Protein AF-A0A7J5VYC4-F1 (afdb_monomer_lite)

pLDDT: mean 82.6, std 19.91, range [25.64, 97.69]

Secondary structure (DSSP, 8-state):
-----------S--------GGGHHHHGGGT--HHHHHHHHHHHHHHHHHHHHHHHHHHHHHHHHHHHHHHHHHHHHHHHHHHHHHHHHHHHHHHHHHHHHHHHHHHHHHHHTSHHHHHHHH--TT-BHHHHHHHHHHHHHHHHHHHGGGGGGS-HHHHHHHHHHHHHHHHHHHHHHHTS-TT-BHHHHHHHHHHHHHHS-HHHHHHHHHHHHHHHHHHH-

Structure (mmCIF, N/CA/C/O backbone):
data_AF-A0A7J5VYC4-F1
#
_entry.id   AF-A0A7J5VYC4-F1
#
loop_
_atom_site.group_PDB
_atom_site.id
_atom_site.type_symbol
_atom_site.label_atom_id
_atom_site.label_alt_id
_atom_site.label_comp_id
_atom_site.label_asym_id
_atom_site.label_entity_id
_atom_site.label_seq_id
_atom_site.pdbx_PDB_ins_code
_atom_site.Cartn_x
_atom_site.Cartn_y
_atom_site.Cartn_z
_atom_site.occupancy
_atom_site.B_iso_or_equiv
_atom_site.auth_seq_id
_atom_site.auth_comp_id
_atom_site.auth_asym_id
_atom_site.auth_atom_id
_atom_site.pdbx_PDB_model_num
ATOM 1 N N . MET A 1 1 ? 62.031 -1.875 -99.214 1.00 34.31 1 MET A N 1
ATOM 2 C CA . MET A 1 1 ? 62.378 -1.013 -98.062 1.00 34.31 1 MET A CA 1
ATOM 3 C C . MET A 1 1 ? 61.841 0.381 -98.340 1.00 34.31 1 MET A C 1
ATOM 5 O O . MET A 1 1 ? 62.556 1.186 -98.906 1.00 34.31 1 MET A O 1
ATOM 9 N N . ASN A 1 2 ? 60.582 0.647 -97.988 1.00 25.64 2 ASN A N 1
ATOM 10 C CA . ASN A 1 2 ? 60.045 2.007 -97.936 1.00 25.64 2 ASN A CA 1
ATOM 11 C C . ASN A 1 2 ? 59.621 2.235 -96.487 1.00 25.64 2 ASN A C 1
ATOM 13 O O . ASN A 1 2 ? 58.703 1.582 -95.994 1.00 25.64 2 ASN A O 1
ATOM 17 N N . LYS A 1 3 ? 60.397 3.065 -95.786 1.00 27.42 3 LYS A N 1
ATOM 18 C CA . LYS A 1 3 ? 60.100 3.534 -94.433 1.00 27.42 3 LYS A CA 1
ATOM 19 C C . LYS A 1 3 ? 58.940 4.519 -94.541 1.00 27.42 3 LYS A C 1
ATOM 21 O O . LYS A 1 3 ? 59.108 5.584 -95.122 1.00 27.42 3 LYS A O 1
ATOM 26 N N . TYR A 1 4 ? 57.791 4.166 -93.983 1.00 31.97 4 TYR A N 1
ATOM 27 C CA . TYR A 1 4 ? 56.759 5.142 -93.660 1.00 31.97 4 TYR A CA 1
ATOM 28 C C . TYR A 1 4 ? 57.057 5.636 -92.245 1.00 31.97 4 TYR A C 1
ATOM 30 O O . TYR A 1 4 ? 56.848 4.917 -91.270 1.00 31.97 4 TYR A O 1
ATOM 38 N N . GLU A 1 5 ? 57.646 6.827 -92.142 1.00 26.77 5 GLU A N 1
ATOM 39 C CA . GLU A 1 5 ? 57.775 7.541 -90.874 1.00 26.77 5 GLU A CA 1
ATOM 40 C C . GLU A 1 5 ? 56.401 8.098 -90.488 1.00 26.77 5 GLU A C 1
ATOM 42 O O . GLU A 1 5 ? 55.890 9.028 -91.108 1.00 26.77 5 GLU A O 1
ATOM 47 N N . CYS A 1 6 ? 55.786 7.514 -89.458 1.00 32.31 6 CYS A N 1
ATOM 48 C CA . CYS A 1 6 ? 54.653 8.124 -88.774 1.00 32.31 6 CYS A CA 1
ATOM 49 C C . CYS A 1 6 ? 55.165 9.297 -87.927 1.00 32.31 6 CYS A C 1
ATOM 51 O O . CYS A 1 6 ? 55.663 9.104 -86.818 1.00 32.31 6 CYS A O 1
ATOM 53 N N . GLN A 1 7 ? 55.024 10.518 -88.440 1.00 33.75 7 GLN A N 1
ATOM 54 C CA . GLN A 1 7 ? 55.058 11.727 -87.623 1.00 33.75 7 GLN A CA 1
ATOM 55 C C . GLN A 1 7 ? 53.703 11.905 -86.938 1.00 33.75 7 GLN A C 1
ATOM 57 O O . GLN A 1 7 ? 52.812 12.516 -87.510 1.00 33.75 7 GLN A O 1
ATOM 62 N N . PHE A 1 8 ? 53.547 11.415 -85.712 1.00 36.69 8 PHE A N 1
ATOM 63 C CA . PHE A 1 8 ? 52.635 12.039 -84.754 1.00 36.69 8 PHE A CA 1
ATOM 64 C C . PHE A 1 8 ? 53.258 11.948 -83.367 1.00 36.69 8 PHE A C 1
ATOM 66 O O . PHE A 1 8 ? 53.518 10.865 -82.844 1.00 36.69 8 PHE A O 1
ATOM 73 N N . GLY A 1 9 ? 53.562 13.117 -82.804 1.00 39.72 9 GLY A N 1
ATOM 74 C CA . GLY A 1 9 ? 54.074 13.236 -81.452 1.00 39.72 9 GLY A CA 1
ATOM 75 C C . GLY A 1 9 ? 53.022 12.772 -80.454 1.00 39.72 9 GLY A C 1
ATOM 76 O O . GLY A 1 9 ? 51.938 13.342 -80.382 1.00 39.72 9 GLY A O 1
ATOM 77 N N . CYS A 1 10 ? 53.375 11.771 -79.656 1.00 32.06 10 CYS A N 1
ATOM 78 C CA . CYS A 1 10 ? 52.732 11.505 -78.383 1.00 32.06 10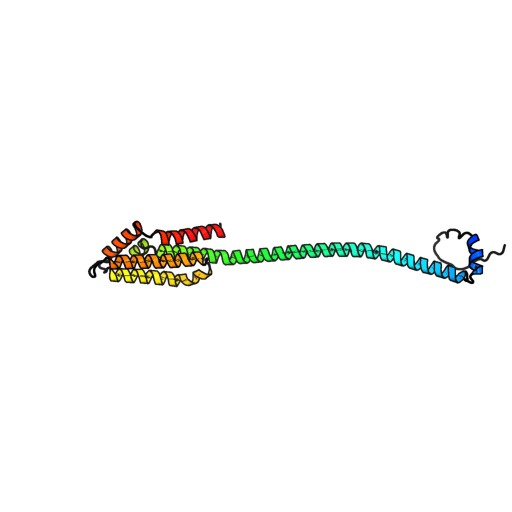 CYS A CA 1
ATOM 79 C C . CYS A 1 10 ? 53.827 11.545 -77.316 1.00 32.06 10 CYS A C 1
ATOM 81 O O . CYS A 1 10 ? 54.813 10.807 -77.377 1.00 32.06 10 CYS A O 1
ATOM 83 N N . GLY A 1 11 ? 53.707 12.506 -76.401 1.00 40.25 11 GLY A N 1
ATOM 84 C CA . GLY A 1 11 ? 54.639 12.684 -75.302 1.00 40.25 11 GLY A CA 1
ATOM 85 C C . GLY A 1 11 ? 54.596 11.499 -74.338 1.00 40.25 11 GLY A C 1
ATOM 86 O O . GLY A 1 11 ? 53.536 10.943 -74.076 1.00 40.25 11 GLY A O 1
ATOM 87 N N . LYS A 1 12 ? 55.771 11.216 -73.769 1.00 37.06 12 LYS A N 1
ATOM 88 C CA . LYS A 1 12 ? 56.094 10.214 -72.737 1.00 37.06 12 LYS A CA 1
ATOM 89 C C . LYS A 1 12 ? 56.160 8.767 -73.235 1.00 37.06 12 LYS A C 1
ATOM 91 O O . LYS A 1 12 ? 55.195 8.162 -73.676 1.00 37.06 12 LYS A O 1
ATOM 96 N N . GLY A 1 13 ? 57.376 8.228 -73.150 1.00 42.97 13 GLY A N 1
ATOM 97 C CA . GLY A 1 13 ? 57.737 6.923 -73.673 1.00 42.97 13 GLY A CA 1
ATOM 98 C C . GLY A 1 13 ? 57.055 5.769 -72.948 1.00 42.97 13 GLY A C 1
ATOM 99 O O . GLY A 1 13 ? 57.225 5.598 -71.748 1.00 42.97 13 GLY A O 1
ATOM 100 N N . HIS A 1 14 ? 56.386 4.922 -73.722 1.00 35.25 14 HIS A N 1
ATOM 101 C CA . HIS A 1 14 ? 56.129 3.528 -73.391 1.00 35.25 14 HIS A CA 1
ATOM 102 C C . HIS A 1 14 ? 56.387 2.683 -74.648 1.00 35.25 14 HIS A C 1
ATOM 104 O O . HIS A 1 14 ? 55.924 3.002 -75.741 1.00 35.25 14 HIS A O 1
ATOM 110 N N . LYS A 1 15 ? 57.205 1.629 -74.506 1.00 37.62 15 LYS A N 1
ATOM 111 C CA . LYS A 1 15 ? 57.564 0.690 -75.582 1.00 37.62 15 LYS A CA 1
ATOM 112 C C . LYS A 1 15 ? 56.307 -0.044 -76.066 1.00 37.62 15 LYS A C 1
ATOM 114 O O . LYS A 1 15 ? 55.794 -0.892 -75.337 1.00 37.62 15 LYS A O 1
ATOM 119 N N . PHE A 1 16 ? 55.860 0.211 -77.295 1.00 41.25 16 PHE A N 1
ATOM 120 C CA . PHE A 1 16 ? 54.890 -0.662 -77.956 1.00 41.25 16 PHE A CA 1
ATOM 121 C C . PHE A 1 16 ? 55.560 -2.004 -78.270 1.00 41.25 16 PHE A C 1
ATOM 123 O O . PHE A 1 16 ? 56.573 -2.072 -78.967 1.00 41.25 16 PHE A O 1
ATOM 130 N N . LYS A 1 17 ? 55.008 -3.073 -77.696 1.00 39.16 17 LYS A N 1
ATOM 131 C CA . LYS A 1 17 ? 55.373 -4.460 -77.986 1.00 39.16 17 LYS A CA 1
ATOM 132 C C . LYS A 1 17 ? 55.074 -4.698 -79.470 1.00 39.16 17 LYS A C 1
ATOM 134 O O . LYS A 1 17 ? 53.940 -4.481 -79.887 1.00 39.16 17 LYS A O 1
ATOM 139 N N . GLU A 1 18 ? 56.090 -5.077 -80.245 1.00 38.69 18 GLU A N 1
ATOM 140 C CA . GLU A 1 18 ? 55.994 -5.345 -81.686 1.00 38.69 18 GLU A CA 1
ATOM 141 C C . GLU A 1 18 ? 54.751 -6.187 -82.005 1.00 38.69 18 GLU A C 1
ATOM 143 O O . GLU A 1 18 ? 54.681 -7.372 -81.669 1.00 38.69 18 GLU A O 1
ATOM 148 N N . ILE A 1 19 ? 53.764 -5.580 -82.667 1.00 42.62 19 ILE A N 1
ATOM 149 C CA . ILE A 1 19 ? 52.686 -6.333 -83.301 1.00 42.62 19 ILE A CA 1
ATOM 150 C C . ILE A 1 19 ? 53.338 -7.059 -84.476 1.00 42.62 19 ILE A C 1
ATOM 152 O O . ILE A 1 19 ? 53.779 -6.443 -85.449 1.00 42.62 19 ILE A O 1
ATOM 156 N N . LYS A 1 20 ? 53.487 -8.378 -84.334 1.00 35.62 20 LYS A N 1
ATOM 157 C CA . LYS A 1 20 ? 54.145 -9.244 -85.312 1.00 35.62 20 LYS A CA 1
ATOM 158 C C . LYS A 1 20 ? 53.468 -9.071 -86.675 1.00 35.62 20 LYS A C 1
ATOM 160 O O . LYS A 1 20 ? 52.280 -9.330 -86.839 1.00 35.62 20 LYS A O 1
ATOM 165 N N . ILE A 1 21 ? 54.269 -8.685 -87.665 1.00 44.59 21 ILE A N 1
ATOM 166 C CA . ILE A 1 21 ? 53.888 -8.299 -89.035 1.00 44.59 21 ILE A CA 1
ATOM 167 C C . ILE A 1 21 ? 53.018 -9.351 -89.764 1.00 44.59 21 ILE A C 1
ATOM 169 O O . ILE A 1 21 ? 52.323 -9.010 -90.717 1.00 44.59 21 ILE A O 1
ATOM 173 N N . GLN A 1 22 ? 52.966 -10.611 -89.316 1.00 34.31 22 GLN A N 1
ATOM 174 C CA . GLN A 1 22 ? 52.171 -11.661 -89.968 1.00 34.31 22 GLN A CA 1
ATOM 175 C C . GLN A 1 22 ? 50.646 -11.432 -89.955 1.00 34.31 22 GLN A C 1
ATOM 177 O O . GLN A 1 22 ? 49.990 -11.803 -90.929 1.00 34.31 22 GLN A O 1
ATOM 182 N N . GLU A 1 23 ? 50.073 -10.767 -88.945 1.00 46.84 23 GLU A N 1
ATOM 183 C CA . GLU A 1 23 ? 48.616 -10.517 -88.898 1.00 46.84 23 GLU A CA 1
ATOM 184 C C . GLU A 1 23 ? 48.142 -9.449 -89.901 1.00 46.84 23 GLU A C 1
ATOM 186 O O . GLU A 1 23 ? 46.973 -9.426 -90.293 1.00 46.84 23 GLU A O 1
ATOM 191 N N . THR A 1 24 ? 49.051 -8.606 -90.401 1.00 47.12 24 THR A N 1
ATOM 192 C CA . THR A 1 24 ? 48.712 -7.504 -91.323 1.00 47.12 24 THR A CA 1
ATOM 193 C C . THR A 1 24 ? 48.223 -7.980 -92.693 1.00 47.12 24 THR A C 1
ATOM 195 O O . THR A 1 24 ? 47.359 -7.346 -93.300 1.00 47.12 24 THR A O 1
ATOM 198 N N . SER A 1 25 ? 48.691 -9.145 -93.152 1.00 45.00 25 SER A N 1
ATOM 199 C CA . SER A 1 25 ? 48.273 -9.732 -94.434 1.00 45.00 25 SER A CA 1
ATOM 200 C C . SER A 1 25 ? 46.820 -10.238 -94.431 1.00 45.00 25 SER A C 1
ATOM 202 O O . SER A 1 25 ? 46.166 -10.270 -95.474 1.00 45.00 25 SER A O 1
ATOM 204 N N . ILE A 1 26 ? 46.282 -10.587 -93.257 1.00 48.81 26 ILE A N 1
ATOM 205 C CA . ILE A 1 26 ? 44.905 -11.081 -93.091 1.00 48.81 26 ILE A CA 1
ATOM 206 C C . ILE A 1 26 ? 43.914 -9.907 -93.006 1.00 48.81 26 ILE A C 1
ATOM 208 O O . ILE A 1 26 ? 42.774 -10.015 -93.462 1.00 48.81 26 ILE A O 1
ATOM 212 N N . LEU A 1 27 ? 44.356 -8.762 -92.479 1.00 48.47 27 LEU A N 1
ATOM 213 C CA . LEU A 1 27 ? 43.520 -7.581 -92.244 1.00 48.47 27 LEU A CA 1
ATOM 214 C C . LEU A 1 27 ? 43.264 -6.754 -93.516 1.00 48.47 27 LEU A C 1
ATOM 216 O O . LEU A 1 27 ? 42.152 -6.256 -93.693 1.00 48.47 27 LEU A O 1
ATOM 220 N N . GLN A 1 28 ? 44.212 -6.703 -94.462 1.00 48.50 28 GLN A N 1
ATOM 221 C CA . GLN A 1 28 ? 43.981 -6.077 -95.776 1.00 48.50 28 GLN A CA 1
ATOM 222 C C . GLN A 1 28 ? 42.880 -6.776 -96.596 1.00 48.50 28 GLN A C 1
ATOM 224 O O . GLN A 1 28 ? 42.174 -6.115 -97.355 1.00 48.50 28 GLN A O 1
ATOM 229 N N . LYS A 1 29 ? 42.664 -8.088 -96.411 1.00 47.47 29 LYS A N 1
ATOM 230 C CA . LYS A 1 29 ? 41.578 -8.835 -97.081 1.00 47.47 29 LYS A CA 1
ATOM 231 C C . LYS A 1 29 ? 40.173 -8.492 -96.566 1.00 47.47 29 LYS A C 1
ATOM 233 O O . LYS A 1 29 ? 39.201 -8.846 -97.224 1.00 47.47 29 LYS A O 1
ATOM 238 N N . LYS A 1 30 ? 40.051 -7.822 -95.413 1.00 53.12 30 LYS A N 1
ATOM 239 C CA . LYS A 1 30 ? 38.768 -7.463 -94.778 1.00 53.12 30 LYS A CA 1
ATOM 240 C C . LYS A 1 30 ? 38.370 -5.988 -94.945 1.00 53.12 30 LYS A C 1
ATOM 242 O O . LYS A 1 30 ? 37.366 -5.581 -94.373 1.00 53.12 30 LYS A O 1
ATOM 247 N N . GLY A 1 31 ? 39.113 -5.198 -95.727 1.00 51.94 31 GLY A N 1
ATOM 248 C CA . GLY A 1 31 ? 38.741 -3.812 -96.055 1.00 51.94 31 GLY A CA 1
ATOM 249 C C . GLY A 1 31 ? 38.782 -2.830 -94.877 1.00 51.94 31 GLY A C 1
ATOM 250 O O . GLY A 1 31 ? 38.140 -1.787 -94.938 1.00 51.94 31 GLY A O 1
ATOM 251 N N . VAL A 1 32 ? 39.516 -3.146 -93.805 1.00 58.25 32 VAL A N 1
ATOM 252 C CA . VAL A 1 32 ? 39.637 -2.276 -92.624 1.00 58.25 32 VAL A CA 1
ATOM 253 C C . VAL A 1 32 ? 40.902 -1.424 -92.740 1.00 58.25 32 VAL A C 1
ATOM 255 O O . VAL A 1 32 ? 41.997 -1.955 -92.932 1.00 58.25 32 VAL A O 1
ATOM 258 N N . ASN A 1 33 ? 40.753 -0.100 -92.639 1.00 59.16 33 ASN A N 1
ATOM 259 C CA . ASN A 1 33 ? 41.854 0.854 -92.746 1.00 59.16 33 ASN A CA 1
ATOM 260 C C . ASN A 1 33 ? 42.720 0.824 -91.471 1.00 59.16 33 ASN A C 1
ATOM 262 O O . ASN A 1 33 ? 42.208 0.864 -90.353 1.00 59.16 33 ASN A O 1
ATOM 266 N N . PHE A 1 34 ? 44.044 0.758 -91.632 1.00 58.72 34 PHE A N 1
ATOM 267 C CA . PHE A 1 34 ? 45.008 0.636 -90.530 1.00 58.72 34 PHE A CA 1
ATOM 268 C C . PHE A 1 34 ? 44.910 1.798 -89.521 1.00 58.72 34 PHE A C 1
ATOM 270 O O . PHE A 1 34 ? 45.071 1.595 -88.319 1.00 58.72 34 PHE A O 1
ATOM 277 N N . TYR A 1 35 ? 44.567 3.000 -89.998 1.00 60.09 35 TYR A N 1
ATOM 278 C CA . TYR A 1 35 ? 44.355 4.185 -89.160 1.00 60.09 35 TYR A CA 1
ATOM 279 C C . TYR A 1 35 ? 43.120 4.075 -88.257 1.00 60.09 35 TYR A C 1
ATOM 281 O O . TYR A 1 35 ? 43.171 4.501 -87.103 1.00 60.09 35 TYR A O 1
ATOM 289 N N . ASP A 1 36 ? 42.036 3.469 -88.748 1.00 56.62 36 ASP A N 1
ATOM 290 C CA . ASP A 1 36 ? 40.825 3.249 -87.952 1.00 56.62 36 ASP A CA 1
ATOM 291 C C . ASP A 1 36 ? 41.076 2.195 -86.868 1.00 56.62 36 ASP A C 1
ATOM 293 O O . ASP A 1 36 ? 40.630 2.357 -85.734 1.00 56.62 36 ASP A O 1
ATOM 297 N N . LEU A 1 37 ? 41.876 1.165 -87.170 1.00 58.16 37 LEU A N 1
ATOM 298 C CA . LEU A 1 37 ? 42.268 0.143 -86.197 1.00 58.16 37 LEU A CA 1
ATOM 299 C C . LEU A 1 37 ? 43.143 0.727 -85.070 1.00 58.16 37 LEU A C 1
ATOM 301 O O . LEU A 1 37 ? 42.901 0.426 -83.904 1.00 58.16 37 LEU A O 1
ATOM 305 N N . CYS A 1 38 ? 44.099 1.605 -85.408 1.00 57.47 38 CYS A N 1
ATOM 306 C CA . CYS A 1 38 ? 44.971 2.278 -84.436 1.00 57.47 38 CYS A CA 1
ATOM 307 C C . CYS A 1 38 ? 44.192 3.262 -83.541 1.00 57.47 38 CYS A C 1
ATOM 309 O O . CYS A 1 38 ? 44.360 3.270 -82.322 1.00 57.47 38 CYS A O 1
ATOM 311 N N . ARG A 1 39 ? 43.261 4.033 -84.126 1.00 61.22 39 ARG A N 1
ATOM 312 C CA . ARG A 1 39 ? 42.384 4.958 -83.387 1.00 61.22 39 ARG A CA 1
ATOM 313 C C . ARG A 1 39 ? 41.446 4.222 -82.421 1.00 61.22 39 ARG A C 1
ATOM 315 O O . ARG A 1 39 ? 41.198 4.720 -81.327 1.00 61.22 39 ARG A O 1
ATOM 322 N N . ILE A 1 40 ? 40.949 3.039 -82.795 1.00 65.06 40 ILE A N 1
ATOM 323 C CA . ILE A 1 40 ? 40.131 2.186 -81.914 1.00 65.06 40 ILE A CA 1
ATOM 324 C C . ILE A 1 40 ? 40.969 1.634 -80.750 1.00 65.06 40 ILE A C 1
ATOM 326 O O . ILE A 1 40 ? 40.494 1.627 -79.615 1.00 65.06 40 ILE A O 1
ATOM 330 N N . THR A 1 41 ? 42.216 1.207 -80.987 1.00 66.94 41 THR A N 1
ATOM 331 C CA . THR A 1 41 ? 43.105 0.743 -79.906 1.00 66.94 41 THR A CA 1
ATOM 332 C C . THR A 1 41 ? 43.511 1.858 -78.942 1.00 66.94 41 THR A C 1
ATOM 334 O O . THR A 1 41 ? 43.516 1.615 -77.737 1.00 66.94 41 THR A O 1
ATOM 337 N N . ASP A 1 42 ? 43.762 3.077 -79.428 1.00 69.56 42 ASP A N 1
ATOM 338 C CA . ASP A 1 42 ? 44.097 4.229 -78.575 1.00 69.56 42 ASP A CA 1
ATOM 339 C C . ASP A 1 42 ? 42.893 4.716 -77.757 1.00 69.56 42 ASP A C 1
ATOM 341 O O . ASP A 1 42 ? 43.024 5.021 -76.571 1.00 69.56 42 ASP A O 1
ATOM 345 N N . LEU A 1 43 ? 41.694 4.721 -78.350 1.00 73.69 43 LEU A N 1
ATOM 346 C CA . LEU A 1 43 ? 40.456 5.048 -77.641 1.00 73.69 43 LEU A CA 1
ATOM 347 C C . LEU A 1 43 ? 40.149 4.017 -76.544 1.00 73.69 43 LEU A C 1
ATOM 349 O O . LEU A 1 43 ? 39.805 4.391 -75.425 1.00 73.69 43 LEU A O 1
ATOM 353 N N . ASN A 1 44 ? 40.325 2.726 -76.835 1.00 75.88 44 ASN A N 1
ATOM 354 C CA . ASN A 1 44 ? 40.157 1.664 -75.844 1.00 75.88 44 ASN A CA 1
ATOM 355 C C . ASN A 1 44 ? 41.208 1.753 -74.730 1.00 75.88 44 ASN A C 1
ATOM 357 O O . ASN A 1 44 ? 40.875 1.531 -73.571 1.00 75.88 44 ASN A O 1
ATOM 361 N N . MET A 1 45 ? 42.453 2.108 -75.047 1.00 77.12 45 MET A N 1
ATOM 362 C CA . MET A 1 45 ? 43.510 2.307 -74.053 1.00 77.12 45 MET A CA 1
ATOM 363 C C . MET A 1 45 ? 43.175 3.462 -73.100 1.00 77.12 45 MET A C 1
ATOM 365 O O . MET A 1 45 ? 43.226 3.272 -71.887 1.00 77.12 45 MET A O 1
ATOM 369 N N . LEU A 1 46 ? 42.714 4.601 -73.628 1.00 78.81 46 LEU A N 1
ATOM 370 C CA . LEU A 1 46 ? 42.267 5.740 -72.820 1.00 78.81 46 LEU A CA 1
ATOM 371 C C . LEU A 1 46 ? 41.067 5.374 -71.927 1.00 78.81 46 LEU A C 1
ATOM 373 O O . LEU A 1 46 ? 41.033 5.710 -70.745 1.00 78.81 46 LEU A O 1
ATOM 377 N N . ILE A 1 47 ? 40.087 4.648 -72.471 1.00 83.25 47 ILE A N 1
ATOM 378 C CA . ILE A 1 47 ? 38.912 4.190 -71.717 1.00 83.25 47 ILE A CA 1
ATOM 379 C C . ILE A 1 47 ? 39.322 3.230 -70.593 1.00 83.25 47 ILE A C 1
ATOM 381 O O . ILE A 1 47 ? 38.803 3.333 -69.482 1.00 83.25 47 ILE A O 1
ATOM 385 N N . MET A 1 48 ? 40.260 2.317 -70.851 1.00 83.12 48 MET A N 1
ATOM 386 C CA . MET A 1 48 ? 40.735 1.360 -69.851 1.00 83.12 48 MET A CA 1
ATOM 387 C C . MET A 1 48 ? 41.557 2.027 -68.742 1.00 83.12 48 MET A C 1
ATOM 389 O O . MET A 1 48 ? 41.453 1.607 -67.590 1.00 83.12 48 MET A O 1
ATOM 393 N N . GLU A 1 49 ? 42.323 3.077 -69.048 1.00 85.81 49 GLU A N 1
ATOM 394 C CA . GLU A 1 49 ? 43.015 3.890 -68.038 1.00 85.81 49 GLU A CA 1
ATOM 395 C C . GLU A 1 49 ? 42.022 4.646 -67.149 1.00 85.81 49 GLU A C 1
ATOM 397 O O . GLU A 1 49 ? 42.078 4.529 -65.924 1.00 85.81 49 GLU A O 1
ATOM 402 N N . VAL A 1 50 ? 41.039 5.323 -67.749 1.00 87.06 50 VAL A N 1
ATOM 403 C CA . VAL A 1 50 ? 39.993 6.038 -67.001 1.00 87.06 50 VAL A CA 1
ATOM 404 C C . VAL A 1 50 ? 39.165 5.077 -66.142 1.00 87.06 50 VAL A C 1
ATOM 406 O O . VAL A 1 50 ? 38.880 5.378 -64.984 1.00 87.06 50 VAL A O 1
ATOM 409 N N . LEU A 1 51 ? 38.808 3.899 -66.664 1.00 87.81 51 LEU A N 1
ATOM 410 C CA . LEU A 1 51 ? 38.100 2.868 -65.898 1.00 87.81 51 LEU A CA 1
ATOM 411 C C . LEU A 1 51 ? 38.938 2.341 -64.729 1.00 87.81 51 LEU A C 1
ATOM 413 O O . LEU A 1 51 ? 38.405 2.151 -63.636 1.00 87.81 51 LEU A O 1
ATOM 417 N N . ARG A 1 52 ? 40.241 2.114 -64.933 1.00 89.31 52 ARG A N 1
ATOM 418 C CA . ARG A 1 52 ? 41.153 1.659 -63.876 1.00 89.31 52 ARG A CA 1
ATOM 419 C C . ARG A 1 52 ? 41.233 2.677 -62.744 1.00 89.31 52 ARG A C 1
ATOM 421 O O . ARG A 1 52 ? 41.116 2.294 -61.579 1.00 89.31 52 ARG A O 1
ATOM 428 N N . ASP A 1 53 ? 41.410 3.947 -63.083 1.00 89.25 53 ASP A N 1
ATOM 429 C CA . ASP A 1 53 ? 41.527 5.021 -62.099 1.00 89.25 53 ASP A CA 1
ATOM 430 C C . ASP A 1 53 ? 40.197 5.252 -61.368 1.00 89.25 53 ASP A C 1
ATOM 432 O O . ASP A 1 53 ? 40.177 5.428 -60.149 1.00 89.25 53 ASP A O 1
ATOM 436 N N . LEU A 1 54 ? 39.069 5.130 -62.075 1.00 90.31 54 LEU A N 1
ATOM 437 C CA . LEU A 1 54 ? 37.734 5.193 -61.483 1.00 90.31 54 LEU A CA 1
ATOM 438 C C . LEU A 1 54 ? 37.508 4.066 -60.463 1.00 90.31 54 LEU A C 1
ATOM 440 O O . LEU A 1 54 ? 37.018 4.326 -59.365 1.00 90.31 54 LEU A O 1
ATOM 444 N N . ILE A 1 55 ? 37.890 2.828 -60.793 1.00 90.75 55 ILE A N 1
ATOM 445 C CA . ILE A 1 55 ? 37.789 1.677 -59.880 1.00 90.75 55 ILE A CA 1
ATOM 446 C C . ILE A 1 55 ? 38.689 1.878 -58.655 1.00 90.75 55 ILE A C 1
ATOM 448 O O . ILE A 1 55 ? 38.253 1.629 -57.529 1.00 90.75 55 ILE A O 1
ATOM 452 N N . LEU A 1 56 ? 39.919 2.363 -58.858 1.00 91.00 56 LEU A N 1
ATOM 453 C CA . LEU A 1 56 ? 40.875 2.627 -57.778 1.00 91.00 56 LEU A CA 1
ATOM 454 C C . LEU A 1 56 ? 40.387 3.682 -56.781 1.00 91.00 56 LEU A C 1
ATOM 456 O O . LEU A 1 56 ? 40.803 3.638 -55.627 1.00 91.00 56 LEU A O 1
ATOM 460 N N . ILE A 1 57 ? 39.503 4.593 -57.192 1.00 91.75 57 ILE A N 1
ATOM 461 C CA . ILE A 1 57 ? 38.913 5.614 -56.316 1.00 91.75 57 ILE A CA 1
ATOM 462 C C . ILE A 1 57 ? 37.585 5.127 -55.716 1.00 91.75 57 ILE A C 1
ATOM 464 O O . ILE A 1 57 ? 37.378 5.236 -54.508 1.00 91.75 57 ILE A O 1
ATOM 468 N N . LEU A 1 58 ? 36.691 4.544 -56.523 1.00 94.19 58 LEU A N 1
ATOM 469 C CA . LEU A 1 58 ? 35.356 4.124 -56.074 1.00 94.19 58 LEU A CA 1
ATOM 470 C C . LEU A 1 58 ? 35.402 3.037 -55.002 1.00 94.19 58 LEU A C 1
ATOM 472 O O . LEU A 1 58 ? 34.661 3.117 -54.024 1.00 94.19 58 LEU A O 1
ATOM 476 N N . VAL A 1 59 ? 36.255 2.024 -55.175 1.00 93.38 59 VAL A N 1
ATOM 477 C CA . VAL A 1 59 ? 36.328 0.880 -54.255 1.00 93.38 59 VAL A CA 1
ATOM 478 C C . VAL A 1 59 ? 36.702 1.308 -52.826 1.00 93.38 59 VAL A C 1
ATOM 480 O O . VAL A 1 59 ? 35.941 0.987 -51.908 1.00 93.38 59 VAL A O 1
ATOM 483 N N . PRO A 1 60 ? 37.802 2.051 -52.582 1.00 93.75 60 PRO A N 1
ATOM 484 C CA . PRO A 1 60 ? 38.133 2.497 -51.231 1.00 93.75 60 PRO A CA 1
ATOM 485 C C . PRO A 1 60 ? 37.119 3.504 -50.677 1.00 93.75 60 PRO A C 1
ATOM 487 O O . PRO A 1 60 ? 36.792 3.423 -49.494 1.00 93.75 60 PRO A O 1
ATOM 490 N N . SER A 1 61 ? 36.561 4.403 -51.498 1.00 94.31 61 SER A N 1
ATOM 491 C CA . SER A 1 61 ? 35.523 5.337 -51.037 1.00 94.31 61 SER A CA 1
ATOM 492 C C . SER A 1 61 ? 34.253 4.617 -50.572 1.00 94.31 61 SER A C 1
ATOM 494 O O . SER A 1 61 ? 33.706 4.965 -49.525 1.00 94.31 61 SER A O 1
ATOM 496 N N . LEU A 1 62 ? 33.807 3.583 -51.293 1.00 96.19 62 LEU A N 1
ATOM 497 C CA . LEU A 1 62 ? 32.644 2.780 -50.908 1.00 96.19 62 LEU A CA 1
ATOM 498 C C . LEU A 1 62 ? 32.915 1.969 -49.632 1.00 96.19 62 LEU A C 1
ATOM 500 O O . LEU A 1 62 ? 32.046 1.862 -48.766 1.00 96.19 62 LEU A O 1
ATOM 504 N N . LEU A 1 63 ? 34.129 1.428 -49.495 1.00 96.56 63 LEU A N 1
ATOM 505 C CA . LEU A 1 63 ? 34.546 0.684 -48.310 1.00 96.56 63 LEU A CA 1
ATOM 506 C C . LEU A 1 63 ? 34.542 1.582 -47.068 1.00 96.56 63 LEU A C 1
ATOM 508 O O . LEU A 1 63 ? 33.914 1.237 -46.068 1.00 96.56 63 LEU A O 1
ATOM 512 N N . VAL A 1 64 ? 35.160 2.764 -47.146 1.00 96.75 64 VAL A N 1
ATOM 513 C CA . VAL A 1 64 ? 35.148 3.748 -46.051 1.00 96.75 64 VAL A CA 1
ATOM 514 C C . VAL A 1 64 ? 33.720 4.198 -45.741 1.00 96.75 64 VAL A C 1
ATOM 516 O O . VAL A 1 64 ? 33.330 4.206 -44.576 1.00 96.75 64 VAL A O 1
ATOM 519 N N . GLY A 1 65 ? 32.911 4.500 -46.762 1.00 97.06 65 GLY A N 1
ATOM 520 C CA . GLY A 1 65 ? 31.506 4.873 -46.582 1.00 97.06 65 GLY A CA 1
ATOM 521 C C . GLY A 1 65 ? 30.692 3.790 -45.869 1.00 97.06 65 GLY A C 1
ATOM 522 O O . GLY A 1 65 ? 29.903 4.098 -44.977 1.00 97.06 65 GLY A O 1
ATOM 523 N N . THR A 1 66 ? 30.943 2.519 -46.192 1.00 96.81 66 THR A N 1
ATOM 524 C CA . THR A 1 66 ? 30.302 1.370 -45.535 1.00 96.81 66 THR A CA 1
ATOM 525 C C . THR A 1 66 ? 30.715 1.270 -44.069 1.00 96.81 66 THR A C 1
ATOM 527 O O . THR A 1 66 ? 29.854 1.136 -43.203 1.00 96.81 66 THR A O 1
ATOM 530 N N . VAL A 1 67 ? 32.010 1.392 -43.761 1.00 96.88 67 VAL A N 1
ATOM 531 C CA . VAL A 1 67 ? 32.508 1.359 -42.375 1.00 96.88 67 VAL A CA 1
ATOM 532 C C . VAL A 1 67 ? 31.920 2.508 -41.554 1.00 96.88 67 VAL A C 1
ATOM 534 O O . VAL A 1 67 ? 31.393 2.275 -40.470 1.00 96.88 67 VAL A O 1
ATOM 537 N N . VAL A 1 68 ? 31.941 3.736 -42.081 1.00 96.69 68 VAL A N 1
ATOM 538 C CA . VAL A 1 68 ? 31.361 4.907 -41.403 1.00 96.69 68 VAL A CA 1
ATOM 539 C C . VAL A 1 68 ? 29.861 4.719 -41.172 1.00 96.69 68 VAL A C 1
ATOM 541 O O . VAL A 1 68 ? 29.373 5.001 -40.080 1.00 96.69 68 VAL A O 1
ATOM 544 N N . TYR A 1 69 ? 29.129 4.193 -42.157 1.00 96.62 69 TYR A N 1
ATOM 545 C CA . TYR A 1 69 ? 27.706 3.890 -42.009 1.00 96.62 69 TYR A CA 1
ATOM 546 C C . TYR A 1 69 ? 27.439 2.880 -40.883 1.00 96.62 69 TYR A C 1
ATOM 548 O O . TYR A 1 69 ? 26.541 3.102 -40.068 1.00 96.62 69 TYR A O 1
ATOM 556 N N . LEU A 1 70 ? 28.226 1.799 -40.803 1.00 95.81 70 LEU A N 1
ATOM 557 C CA . LEU A 1 70 ? 28.103 0.800 -39.736 1.00 95.81 70 LEU A CA 1
ATOM 558 C C . LEU A 1 70 ? 28.400 1.406 -38.357 1.00 95.81 70 LEU A C 1
ATOM 560 O O . LEU A 1 70 ? 27.610 1.221 -37.434 1.00 95.81 70 LEU A O 1
ATOM 564 N N . LEU A 1 71 ? 29.465 2.204 -38.234 1.00 94.25 71 LEU A N 1
ATOM 565 C CA . LEU A 1 71 ? 29.811 2.886 -36.982 1.00 94.25 71 LEU A CA 1
ATOM 566 C C . LEU A 1 71 ? 28.710 3.854 -36.530 1.00 94.25 71 LEU A C 1
ATOM 568 O O . LEU A 1 71 ? 28.328 3.855 -35.361 1.00 94.25 71 LEU A O 1
ATOM 572 N N . LEU A 1 72 ? 28.157 4.650 -37.449 1.00 94.19 72 LEU A N 1
ATOM 573 C CA . LEU A 1 72 ? 27.051 5.561 -37.141 1.00 94.19 72 LEU A CA 1
ATOM 574 C C . LEU A 1 72 ? 25.782 4.802 -36.737 1.00 94.19 72 LEU A C 1
ATOM 576 O O . LEU A 1 72 ? 25.049 5.255 -35.856 1.00 94.19 72 LEU A O 1
ATOM 580 N N . LYS A 1 73 ? 25.514 3.650 -37.362 1.00 93.56 73 LYS A N 1
ATOM 581 C CA . LYS A 1 73 ? 24.375 2.793 -37.016 1.00 93.56 73 LYS A CA 1
ATOM 582 C C . LYS A 1 73 ? 24.502 2.241 -35.594 1.00 93.56 73 LYS A C 1
ATOM 584 O O . LYS A 1 73 ? 23.543 2.352 -34.828 1.00 93.56 73 LYS A O 1
ATOM 589 N N . ASP A 1 74 ? 25.664 1.710 -35.231 1.00 91.88 74 ASP A N 1
ATOM 590 C CA . ASP A 1 74 ? 25.909 1.170 -33.889 1.00 91.88 74 ASP A CA 1
ATOM 591 C C . ASP A 1 74 ? 25.916 2.269 -32.822 1.00 91.88 74 ASP A C 1
ATOM 593 O O . ASP A 1 74 ? 25.325 2.099 -31.751 1.00 91.88 74 ASP A O 1
ATOM 597 N N . PHE A 1 75 ? 26.490 3.436 -33.136 1.00 92.56 75 PHE A N 1
ATOM 598 C CA . PHE A 1 75 ? 26.477 4.589 -32.236 1.00 92.56 75 PHE A CA 1
ATOM 599 C C . PHE A 1 75 ? 25.049 5.074 -31.966 1.00 92.56 75 PHE A C 1
ATOM 601 O O . PHE A 1 75 ? 24.674 5.275 -30.814 1.00 92.56 75 PHE A O 1
ATOM 608 N N . ARG A 1 76 ? 24.208 5.185 -33.006 1.00 87.62 76 ARG A N 1
ATOM 609 C CA . ARG A 1 76 ? 22.794 5.564 -32.847 1.00 87.62 76 ARG A CA 1
ATOM 610 C C . ARG A 1 76 ? 22.018 4.572 -31.988 1.00 87.62 76 ARG A C 1
ATOM 612 O O . ARG A 1 76 ? 21.222 5.003 -31.160 1.00 87.62 76 ARG A O 1
ATOM 619 N N . LYS A 1 77 ? 22.217 3.266 -32.190 1.00 87.62 77 LYS A N 1
ATOM 620 C CA . LYS A 1 77 ? 21.533 2.238 -31.394 1.00 87.62 77 LYS A CA 1
ATOM 621 C C . LYS A 1 77 ? 21.942 2.324 -29.920 1.00 87.62 77 LYS A C 1
ATOM 623 O O . LYS A 1 77 ? 21.076 2.379 -29.054 1.00 87.62 77 LYS A O 1
ATOM 628 N N . THR A 1 78 ? 23.244 2.428 -29.665 1.00 86.62 78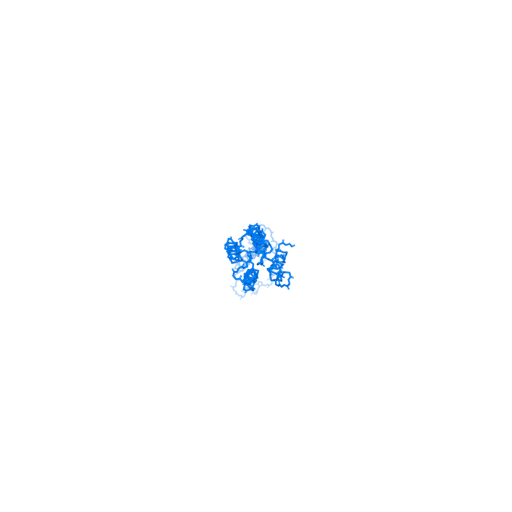 THR A N 1
ATOM 629 C CA . THR A 1 78 ? 23.802 2.554 -28.312 1.00 86.62 78 THR A CA 1
ATOM 630 C C . THR A 1 78 ? 23.297 3.812 -27.605 1.00 86.62 78 THR A C 1
ATOM 632 O O . THR A 1 78 ? 22.938 3.759 -26.432 1.00 86.62 78 THR A O 1
ATOM 635 N N . GLU A 1 79 ? 23.235 4.944 -28.306 1.00 84.94 79 GLU A N 1
ATOM 636 C CA . GLU A 1 79 ? 22.788 6.208 -27.718 1.00 84.94 79 GLU A CA 1
ATOM 637 C C . GLU A 1 79 ? 21.288 6.201 -27.402 1.00 84.94 79 GLU A C 1
ATOM 639 O O . GLU A 1 79 ? 20.880 6.646 -26.334 1.00 84.94 79 GLU A O 1
ATOM 644 N N . LEU A 1 80 ? 20.458 5.627 -28.281 1.00 83.56 80 LEU A N 1
ATOM 645 C CA . LEU A 1 80 ? 19.025 5.454 -28.015 1.00 83.56 80 LEU A CA 1
ATOM 646 C C . LEU A 1 80 ? 18.779 4.566 -26.791 1.00 83.56 80 LEU A C 1
ATOM 648 O O . LEU A 1 80 ? 17.956 4.904 -25.939 1.00 83.56 80 LEU A O 1
ATOM 652 N N . GLU A 1 81 ? 19.515 3.458 -26.680 1.00 81.88 81 GLU A N 1
ATOM 653 C CA . GLU A 1 81 ? 19.457 2.591 -25.505 1.00 81.88 81 GLU A CA 1
ATOM 654 C C . GLU A 1 81 ? 19.883 3.366 -24.251 1.00 81.88 81 GLU A C 1
ATOM 656 O O . GLU A 1 81 ? 19.135 3.382 -23.276 1.00 81.88 81 GLU A O 1
ATOM 661 N N . ARG A 1 82 ? 20.997 4.107 -24.280 1.00 80.56 82 ARG A N 1
ATOM 662 C CA . ARG A 1 82 ? 21.439 4.938 -23.144 1.00 80.56 82 ARG A CA 1
ATOM 663 C C . ARG A 1 82 ? 20.409 5.983 -22.722 1.00 80.56 82 ARG A C 1
ATOM 665 O O . ARG A 1 82 ? 20.125 6.076 -21.532 1.00 80.56 82 ARG A O 1
ATOM 672 N N . ILE A 1 83 ? 19.832 6.720 -23.672 1.00 80.00 83 ILE A N 1
ATOM 673 C CA . ILE A 1 83 ? 18.812 7.744 -23.402 1.00 80.00 83 ILE A CA 1
ATOM 674 C C . ILE A 1 83 ? 17.551 7.111 -22.800 1.00 80.00 83 ILE A C 1
ATOM 676 O O . ILE A 1 83 ? 16.971 7.652 -21.861 1.00 80.00 83 ILE A O 1
ATOM 680 N N . SER A 1 84 ? 17.114 5.952 -23.303 1.00 80.62 84 SER A N 1
ATOM 681 C CA . SER A 1 84 ? 15.958 5.253 -22.721 1.00 80.62 84 SER A CA 1
ATOM 682 C C . SER A 1 84 ? 16.220 4.823 -21.273 1.00 80.62 84 SER A C 1
ATOM 684 O O . SER A 1 84 ? 15.418 5.133 -20.394 1.00 80.62 84 SER A O 1
ATOM 686 N N . HIS A 1 85 ? 17.390 4.236 -20.997 1.00 80.12 85 HIS A N 1
ATOM 687 C CA . HIS A 1 85 ? 17.775 3.838 -19.644 1.00 80.12 85 HIS A CA 1
ATOM 688 C C . HIS A 1 85 ? 17.918 5.049 -18.715 1.00 80.12 85 HIS A C 1
ATOM 690 O O . HIS A 1 85 ? 17.479 4.985 -17.569 1.00 80.12 85 HIS A O 1
ATOM 696 N N . SER A 1 86 ? 18.488 6.168 -19.181 1.00 80.38 86 SER A N 1
ATOM 697 C CA . SER A 1 86 ? 18.594 7.382 -18.364 1.00 80.38 86 SER A CA 1
ATOM 698 C C . SER A 1 86 ? 17.226 7.973 -18.044 1.00 80.38 86 SER A C 1
ATOM 700 O O . SER A 1 86 ? 16.996 8.353 -16.900 1.00 80.38 86 SER A O 1
ATOM 702 N N . ASN A 1 87 ? 16.306 7.991 -19.013 1.00 81.75 87 ASN A N 1
ATOM 703 C CA . ASN A 1 87 ? 14.944 8.483 -18.811 1.00 81.75 87 ASN A CA 1
ATOM 704 C C . ASN A 1 87 ? 14.175 7.621 -17.806 1.00 81.75 87 ASN A C 1
ATOM 706 O O . ASN A 1 87 ? 13.445 8.147 -16.968 1.00 81.75 87 ASN A O 1
ATOM 710 N N . ASP A 1 88 ? 14.330 6.300 -17.866 1.00 84.62 88 ASP A N 1
ATOM 711 C CA . ASP A 1 88 ? 13.658 5.398 -16.933 1.00 84.62 88 ASP A CA 1
ATOM 712 C C . ASP A 1 88 ? 14.273 5.468 -15.530 1.00 84.62 88 ASP A C 1
ATOM 714 O O . ASP A 1 88 ? 13.538 5.485 -14.542 1.00 84.62 88 ASP A O 1
ATOM 718 N N . LEU A 1 89 ? 15.596 5.628 -15.425 1.00 85.06 89 LEU A N 1
ATOM 719 C CA . LEU A 1 89 ? 16.272 5.917 -14.156 1.00 85.06 89 LEU A CA 1
ATOM 720 C C . LEU A 1 89 ? 15.841 7.263 -13.566 1.00 85.06 89 LEU A C 1
ATOM 722 O O . LEU A 1 89 ? 15.664 7.373 -12.354 1.00 85.06 89 LEU A O 1
ATOM 726 N N . GLU A 1 90 ? 15.664 8.290 -14.395 1.00 85.69 90 GLU A N 1
ATOM 727 C CA . GLU A 1 90 ? 15.194 9.603 -13.956 1.00 85.69 90 GLU A CA 1
ATOM 728 C C . GLU A 1 90 ? 13.748 9.530 -13.455 1.00 85.69 90 GLU A C 1
ATOM 730 O O . GLU A 1 90 ? 13.465 9.957 -12.336 1.00 85.69 90 GLU A O 1
ATOM 735 N N . LYS A 1 91 ? 12.847 8.884 -14.207 1.00 84.56 91 LYS A N 1
ATOM 736 C CA . LYS A 1 91 ? 11.477 8.605 -13.746 1.00 84.56 91 LYS A CA 1
ATOM 737 C C . LYS A 1 91 ? 11.475 7.820 -12.441 1.00 84.56 91 LYS A C 1
ATOM 739 O O . LYS A 1 91 ? 10.718 8.160 -11.536 1.00 84.56 91 LYS A O 1
ATOM 744 N N . PHE A 1 92 ? 12.321 6.797 -12.323 1.00 86.12 92 PHE A N 1
ATOM 745 C CA . PHE A 1 92 ? 12.450 6.024 -11.094 1.00 86.12 92 PHE A CA 1
ATOM 746 C C . PHE A 1 92 ? 12.886 6.917 -9.929 1.00 86.12 92 PHE A C 1
ATOM 748 O O . PHE A 1 92 ? 12.238 6.903 -8.891 1.00 86.12 92 PHE A O 1
ATOM 755 N N . ARG A 1 93 ? 13.903 7.767 -10.106 1.00 87.12 93 ARG A N 1
ATOM 756 C CA . ARG A 1 93 ? 14.360 8.712 -9.070 1.00 87.12 93 ARG A CA 1
ATOM 757 C C . ARG A 1 93 ? 13.279 9.699 -8.632 1.00 87.12 93 ARG A C 1
ATOM 759 O O . ARG A 1 93 ? 13.237 10.052 -7.459 1.00 87.12 93 ARG A O 1
ATOM 766 N N . LEU A 1 94 ? 12.418 10.133 -9.550 1.00 89.94 94 LEU A N 1
ATOM 767 C CA . LEU A 1 94 ? 11.329 11.063 -9.248 1.00 89.94 94 LEU A CA 1
ATOM 768 C C . LEU A 1 94 ? 10.133 10.370 -8.575 1.00 89.94 94 LEU A C 1
ATOM 770 O O . LEU A 1 94 ? 9.538 10.923 -7.655 1.00 89.94 94 LEU A O 1
ATOM 774 N N . VAL A 1 95 ? 9.775 9.162 -9.018 1.00 90.88 95 VAL A N 1
ATOM 775 C CA . VAL A 1 95 ? 8.543 8.470 -8.596 1.00 90.88 95 VAL A CA 1
ATOM 776 C C . VAL A 1 95 ? 8.764 7.528 -7.411 1.00 90.88 95 VAL A C 1
ATOM 778 O O . VAL A 1 95 ? 7.868 7.383 -6.582 1.00 90.88 95 VAL A O 1
ATOM 781 N N . ALA A 1 96 ? 9.937 6.901 -7.288 1.00 91.06 96 ALA A N 1
ATOM 782 C CA . ALA A 1 96 ? 10.264 6.008 -6.176 1.00 91.06 96 ALA A CA 1
ATOM 783 C C . ALA A 1 96 ? 10.031 6.631 -4.786 1.00 91.06 96 ALA A C 1
ATOM 785 O O . ALA A 1 96 ? 9.364 5.977 -3.985 1.00 91.06 96 ALA A O 1
ATOM 786 N N . PRO A 1 97 ? 10.474 7.871 -4.476 1.00 93.88 97 PRO A N 1
ATOM 787 C CA . PRO A 1 97 ? 10.210 8.462 -3.163 1.00 93.88 97 PRO A CA 1
ATOM 788 C C . PRO A 1 97 ? 8.714 8.671 -2.905 1.00 93.88 97 PRO A C 1
ATOM 790 O O . PRO A 1 97 ? 8.255 8.438 -1.792 1.00 93.88 97 PRO A O 1
ATOM 793 N N . LEU A 1 98 ? 7.937 9.038 -3.930 1.00 94.50 98 LEU A N 1
ATOM 794 C CA . LEU A 1 98 ? 6.483 9.194 -3.810 1.00 94.50 98 LEU A CA 1
ATOM 795 C C . LEU A 1 98 ? 5.804 7.856 -3.508 1.00 94.50 98 LEU A C 1
ATOM 797 O O . LEU A 1 98 ? 4.914 7.786 -2.664 1.00 94.50 98 LEU A O 1
ATOM 801 N N . ARG A 1 99 ? 6.248 6.778 -4.166 1.00 95.44 99 ARG A N 1
ATOM 802 C CA . ARG A 1 99 ? 5.728 5.435 -3.900 1.00 95.44 99 ARG A CA 1
ATOM 803 C C . ARG A 1 99 ? 6.103 4.954 -2.505 1.00 95.44 99 ARG A C 1
ATOM 805 O O . ARG A 1 99 ? 5.220 4.502 -1.787 1.00 95.44 99 ARG A O 1
ATOM 812 N N . LEU A 1 100 ? 7.364 5.093 -2.092 1.00 95.62 100 LEU A N 1
ATOM 813 C CA . LEU A 1 100 ? 7.802 4.733 -0.738 1.00 95.62 100 LEU A CA 1
ATOM 814 C C . LEU A 1 100 ? 7.008 5.491 0.329 1.00 95.62 100 LEU A C 1
ATOM 816 O O . LEU A 1 100 ? 6.486 4.874 1.253 1.00 95.62 100 LEU A O 1
ATOM 820 N N . GLN A 1 101 ? 6.819 6.798 0.145 1.00 96.12 101 GLN A N 1
ATOM 821 C CA . GLN A 1 101 ? 5.994 7.607 1.036 1.00 96.12 101 GLN A CA 1
ATOM 822 C C . GLN A 1 101 ? 4.539 7.112 1.083 1.00 96.12 101 GLN A C 1
ATOM 824 O O . GLN A 1 101 ? 3.932 7.074 2.152 1.00 96.12 101 GLN A O 1
ATOM 829 N N . ALA A 1 102 ? 3.960 6.710 -0.052 1.00 97.31 102 ALA A N 1
ATOM 830 C CA . ALA A 1 102 ? 2.620 6.132 -0.076 1.00 97.31 102 ALA A CA 1
ATOM 831 C C . ALA A 1 102 ? 2.550 4.822 0.727 1.00 97.31 102 ALA A C 1
ATOM 833 O O . ALA A 1 102 ? 1.633 4.660 1.533 1.00 97.31 102 ALA A O 1
ATOM 834 N N . TYR A 1 103 ? 3.537 3.928 0.585 1.00 97.12 103 TYR A N 1
ATOM 835 C CA . TYR A 1 103 ? 3.629 2.706 1.394 1.00 97.12 103 TYR A CA 1
ATOM 836 C C . TYR A 1 103 ? 3.752 3.010 2.891 1.00 97.12 103 TYR A C 1
ATOM 838 O O . TYR A 1 103 ? 3.043 2.395 3.686 1.00 97.12 103 TYR A O 1
ATOM 846 N N . GLU A 1 104 ? 4.575 3.984 3.291 1.00 96.88 104 GLU A N 1
ATOM 847 C CA . GLU A 1 104 ? 4.672 4.427 4.690 1.00 96.88 104 GLU A CA 1
ATOM 848 C C . GLU A 1 104 ? 3.315 4.887 5.232 1.00 96.88 104 GLU A C 1
ATOM 850 O O . GLU A 1 104 ? 2.921 4.503 6.333 1.00 96.88 104 GLU A O 1
ATOM 855 N N . ARG A 1 105 ? 2.558 5.663 4.444 1.00 97.50 105 ARG A N 1
ATOM 856 C CA . ARG A 1 105 ? 1.214 6.119 4.826 1.00 97.50 105 ARG A CA 1
ATOM 857 C C . ARG A 1 105 ? 0.212 4.974 4.928 1.00 97.50 105 ARG A C 1
ATOM 859 O O . ARG A 1 105 ? -0.626 5.005 5.822 1.00 97.50 105 ARG A O 1
ATOM 866 N N . MET A 1 106 ? 0.291 3.971 4.054 1.00 97.69 106 MET A N 1
ATOM 867 C CA . MET A 1 106 ? -0.564 2.779 4.139 1.00 97.69 106 MET A CA 1
ATOM 868 C C . MET A 1 106 ? -0.237 1.923 5.361 1.00 97.69 106 MET A C 1
ATOM 870 O O . MET A 1 106 ? -1.146 1.467 6.048 1.00 97.69 106 MET A O 1
ATOM 874 N N . ILE A 1 107 ? 1.047 1.742 5.672 1.00 96.62 107 ILE A N 1
ATOM 875 C CA . ILE A 1 107 ? 1.476 1.048 6.890 1.00 96.62 107 ILE A CA 1
ATOM 876 C C . ILE A 1 107 ? 0.982 1.816 8.119 1.00 96.62 107 ILE A C 1
ATOM 878 O O . ILE A 1 107 ? 0.376 1.226 9.007 1.00 96.62 107 ILE A O 1
ATOM 882 N N . LEU A 1 108 ? 1.165 3.139 8.142 1.00 96.00 108 LEU A N 1
ATOM 883 C CA . LEU A 1 108 ? 0.690 3.982 9.235 1.00 96.00 108 LEU A CA 1
ATOM 884 C C . LEU A 1 108 ? -0.834 3.935 9.379 1.00 96.00 108 LEU A C 1
ATOM 886 O O . LEU A 1 108 ? -1.324 3.935 10.502 1.00 96.00 108 LEU A O 1
ATOM 890 N N . LEU A 1 109 ? -1.581 3.888 8.273 1.00 97.00 109 LEU A N 1
ATOM 891 C CA . LEU A 1 109 ? -3.030 3.701 8.291 1.00 97.00 109 LEU A CA 1
ATOM 892 C C . LEU A 1 109 ? -3.395 2.393 9.000 1.00 97.00 109 LEU A C 1
ATOM 894 O O . LEU A 1 109 ? -4.209 2.436 9.914 1.00 97.00 109 LEU A O 1
ATOM 898 N N . LEU A 1 110 ? -2.781 1.266 8.621 1.00 95.25 1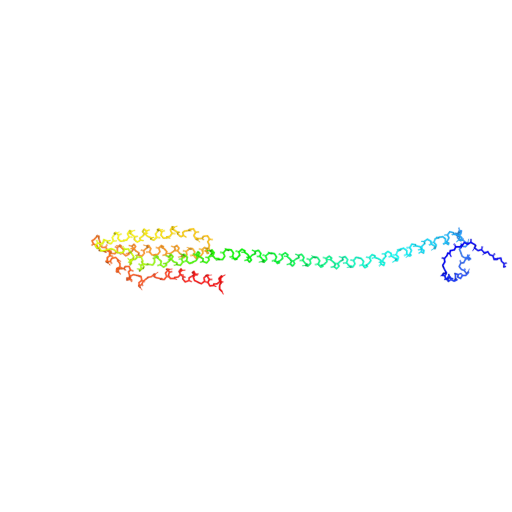10 LEU A N 1
ATOM 899 C CA . LEU A 1 110 ? -3.041 -0.038 9.246 1.00 95.25 110 LEU A CA 1
ATOM 900 C C . LEU A 1 110 ? -2.715 -0.033 10.746 1.00 95.25 110 LEU A C 1
ATOM 902 O O . LEU A 1 110 ? -3.536 -0.466 11.547 1.00 95.25 110 LEU A O 1
ATOM 906 N N . GLU A 1 111 ? -1.570 0.524 11.139 1.00 93.94 111 GLU A N 1
ATOM 907 C CA . GLU A 1 111 ? -1.197 0.678 12.553 1.00 93.94 111 GLU A CA 1
ATOM 908 C C . GLU A 1 111 ? -2.199 1.572 13.305 1.00 93.94 111 GLU A C 1
ATOM 910 O O . GLU A 1 111 ? -2.635 1.254 14.409 1.00 93.94 111 GLU A O 1
ATOM 915 N N . ARG A 1 112 ? -2.638 2.676 12.685 1.00 94.38 112 ARG A N 1
ATOM 916 C CA . ARG A 1 112 ? -3.600 3.609 13.283 1.00 94.38 112 ARG A CA 1
ATOM 917 C C . ARG A 1 112 ? -5.009 3.051 13.380 1.00 94.38 112 ARG A C 1
ATOM 919 O O . ARG A 1 112 ? -5.737 3.533 14.242 1.00 94.38 112 ARG A O 1
ATOM 926 N N . ILE A 1 113 ? -5.423 2.125 12.522 1.00 94.38 113 ILE A N 1
ATOM 927 C CA . ILE A 1 113 ? -6.736 1.478 12.640 1.00 94.38 113 ILE A CA 1
ATOM 928 C C . ILE A 1 113 ? -6.679 0.199 13.477 1.00 94.38 113 ILE A C 1
ATOM 930 O O . ILE A 1 113 ? -7.706 -0.446 13.645 1.00 94.38 113 ILE A O 1
ATOM 934 N N . ALA A 1 114 ? -5.515 -0.173 14.018 1.00 92.12 114 ALA A N 1
ATOM 935 C CA . ALA A 1 114 ? -5.423 -1.297 14.935 1.00 92.12 114 ALA A CA 1
ATOM 936 C C . ALA A 1 114 ? -6.328 -1.045 16.161 1.00 92.12 114 ALA A C 1
ATOM 938 O O . ALA A 1 114 ? -6.249 0.046 16.749 1.00 92.12 114 ALA A O 1
ATOM 939 N N . PRO A 1 115 ? -7.170 -2.018 16.570 1.00 90.75 115 PRO A N 1
ATOM 940 C CA . PRO A 1 115 ? -8.144 -1.831 17.647 1.00 90.75 115 PRO A CA 1
ATOM 941 C C . PRO A 1 115 ? -7.512 -1.301 18.936 1.00 90.75 115 PRO A C 1
ATOM 943 O O . PRO A 1 115 ? -7.994 -0.328 19.519 1.00 90.75 115 PRO A O 1
ATOM 946 N N . SER A 1 116 ? -6.362 -1.861 19.312 1.00 88.25 116 SER A N 1
ATOM 947 C CA . SER A 1 116 ? -5.587 -1.444 20.480 1.00 88.25 116 SER A CA 1
ATOM 948 C C . SER A 1 116 ? -5.218 0.044 20.471 1.00 88.25 116 SER A C 1
ATOM 950 O O . SER A 1 116 ? -5.503 0.768 21.429 1.00 88.25 116 SER A O 1
ATOM 952 N N . GLN A 1 117 ? -4.643 0.537 19.371 1.00 90.62 117 GLN A N 1
ATOM 953 C CA . GLN A 1 117 ? -4.259 1.944 19.237 1.00 90.62 117 GLN A CA 1
ATOM 954 C C . GLN A 1 117 ? -5.470 2.872 19.115 1.00 90.62 117 GLN A C 1
ATOM 956 O O . GLN A 1 117 ? -5.429 4.016 19.576 1.00 90.62 117 GLN A O 1
ATOM 961 N N . LEU A 1 118 ? -6.536 2.434 18.444 1.00 92.62 118 LEU A N 1
ATOM 962 C CA . LEU A 1 118 ? -7.775 3.199 18.310 1.00 92.62 118 LEU A CA 1
ATOM 963 C C . LEU A 1 118 ? -8.440 3.431 19.667 1.00 92.62 118 LEU A C 1
ATOM 965 O O . LEU A 1 118 ? -8.753 4.577 19.993 1.00 92.62 118 LEU A O 1
ATOM 969 N N . ILE A 1 119 ? -8.616 2.374 20.462 1.00 93.81 119 ILE A N 1
ATOM 970 C CA . ILE A 1 119 ? -9.272 2.440 21.772 1.00 93.81 119 ILE A CA 1
ATOM 971 C C . ILE A 1 119 ? -8.488 3.354 22.712 1.00 93.81 119 ILE A C 1
ATOM 973 O O . ILE A 1 119 ? -9.064 4.288 23.269 1.00 93.81 119 ILE A O 1
ATOM 977 N N . MET A 1 120 ? -7.170 3.155 22.829 1.00 91.81 120 MET A N 1
ATOM 978 C CA . MET A 1 120 ? -6.323 3.942 23.738 1.00 91.81 120 MET A CA 1
ATOM 979 C C . MET A 1 120 ? -6.386 5.454 23.490 1.00 91.81 120 MET A C 1
ATOM 981 O O . MET A 1 120 ? -6.209 6.232 24.423 1.00 91.81 120 MET A O 1
ATOM 985 N N . ARG A 1 121 ? -6.621 5.886 22.245 1.00 93.19 121 ARG A N 1
ATOM 986 C CA . ARG A 1 121 ? -6.696 7.312 21.885 1.00 93.19 121 ARG A CA 1
ATOM 987 C C . ARG A 1 121 ? -8.087 7.921 22.050 1.00 93.19 121 ARG A C 1
ATOM 989 O O . ARG A 1 121 ? -8.189 9.143 22.099 1.00 93.19 121 ARG A O 1
ATOM 996 N N . ASN A 1 122 ? -9.138 7.102 22.082 1.00 93.88 122 ASN A N 1
ATOM 997 C CA . ASN A 1 122 ? -10.522 7.575 21.979 1.00 93.88 122 ASN A CA 1
ATOM 998 C C . ASN A 1 122 ? -11.388 7.273 23.203 1.00 93.88 122 ASN A C 1
ATOM 1000 O O . ASN A 1 122 ? -12.445 7.885 23.336 1.00 93.88 122 ASN A O 1
ATOM 1004 N N . ILE A 1 123 ? -10.977 6.352 24.078 1.00 93.00 123 ILE A N 1
ATOM 1005 C CA . ILE A 1 123 ? -11.749 6.019 25.274 1.00 93.00 123 ILE A CA 1
ATOM 1006 C C . ILE A 1 123 ? -11.767 7.195 26.257 1.00 93.00 123 ILE A C 1
ATOM 1008 O O . ILE A 1 123 ? -10.729 7.777 26.577 1.00 93.00 123 ILE A O 1
ATOM 1012 N N . GLN A 1 124 ? -12.959 7.546 26.736 1.00 92.12 124 GLN A N 1
ATOM 1013 C CA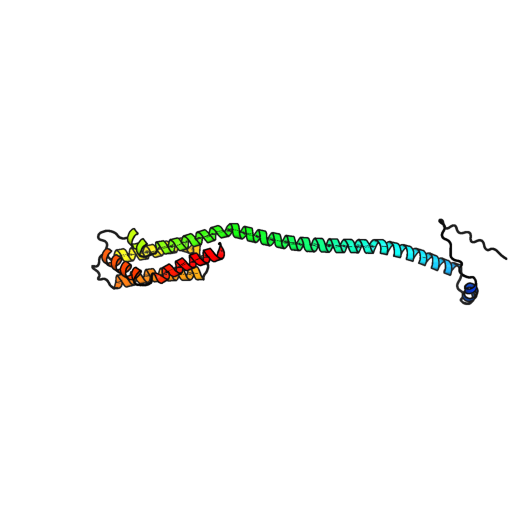 . GLN A 1 124 ? -13.166 8.606 27.722 1.00 92.12 124 GLN A CA 1
ATOM 1014 C C . GLN A 1 124 ? -13.848 8.056 28.985 1.00 92.12 124 GLN A C 1
ATOM 1016 O O . GLN A 1 124 ? -14.608 7.085 28.896 1.00 92.12 124 GLN A O 1
ATOM 1021 N N . PRO A 1 125 ? -13.609 8.661 30.166 1.00 88.75 125 PRO A N 1
ATOM 1022 C CA . PRO A 1 125 ? -14.334 8.307 31.384 1.00 88.75 125 PRO A CA 1
ATOM 1023 C C . PRO A 1 125 ? -15.848 8.455 31.193 1.00 88.75 125 PRO A C 1
ATOM 1025 O O . PRO A 1 125 ? -16.296 9.365 30.500 1.00 88.75 125 PRO A O 1
ATOM 1028 N N . GLU A 1 126 ? -16.626 7.569 31.823 1.00 88.56 126 GLU A N 1
ATOM 1029 C CA . GLU A 1 126 ? -18.103 7.612 31.843 1.00 88.56 126 GLU A CA 1
ATOM 1030 C C . GLU A 1 126 ? -18.783 7.525 30.458 1.00 88.56 126 GLU A C 1
ATOM 1032 O O . GLU A 1 126 ? -19.981 7.769 30.315 1.00 88.56 126 GLU A O 1
ATOM 1037 N N . GLN A 1 127 ? -18.040 7.129 29.422 1.00 93.56 127 GLN A N 1
ATOM 1038 C CA . GLN A 1 127 ? -18.568 6.944 28.075 1.00 93.56 127 GLN A CA 1
ATOM 1039 C C . GLN A 1 127 ? -19.366 5.632 27.967 1.00 93.56 127 GLN A C 1
ATOM 1041 O O . GLN A 1 127 ? -18.988 4.603 28.530 1.00 93.56 127 GLN A O 1
ATOM 1046 N N . SER A 1 128 ? -20.469 5.644 27.214 1.00 95.69 128 SER A N 1
ATOM 1047 C CA . SER A 1 128 ? -21.231 4.428 26.895 1.00 95.69 128 SER A CA 1
ATOM 1048 C C . SER A 1 128 ? -20.570 3.614 25.777 1.00 95.69 128 SER A C 1
ATOM 1050 O O . SER A 1 128 ? -19.886 4.175 24.915 1.00 95.69 128 SER A O 1
ATOM 1052 N N . ALA A 1 129 ? -20.832 2.304 25.734 1.00 95.75 129 ALA A N 1
ATOM 1053 C CA . ALA A 1 129 ? -20.335 1.422 24.673 1.00 95.75 129 ALA A CA 1
ATOM 1054 C C . ALA A 1 129 ? -20.724 1.924 23.267 1.00 95.75 129 ALA A C 1
ATOM 1056 O O . ALA A 1 129 ? -19.874 2.043 22.387 1.00 95.75 129 ALA A O 1
ATOM 1057 N N . ALA A 1 130 ? -21.988 2.318 23.078 1.00 94.88 130 ALA A N 1
ATOM 1058 C CA . ALA A 1 130 ? -22.488 2.826 21.798 1.00 94.88 130 ALA A CA 1
ATOM 1059 C C . ALA A 1 130 ? -21.809 4.139 21.362 1.00 94.88 130 ALA A C 1
ATOM 1061 O O . ALA A 1 130 ? -21.574 4.363 20.173 1.00 94.88 130 ALA A O 1
ATOM 1062 N N . SER A 1 131 ? -21.482 5.023 22.312 1.00 95.44 131 SER A N 1
ATOM 1063 C CA . SER A 1 131 ? -20.736 6.249 22.009 1.00 95.44 131 SER A CA 1
ATOM 1064 C C . SER A 1 131 ? -19.318 5.918 21.539 1.00 95.44 131 SER A C 1
ATOM 1066 O O . SER A 1 131 ? -18.893 6.414 20.494 1.00 95.44 131 SER A O 1
ATOM 1068 N N . LE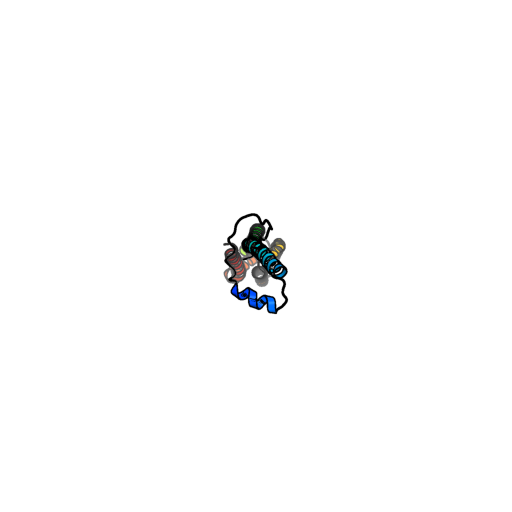U A 1 132 ? -18.615 5.026 22.250 1.00 96.38 132 LEU A N 1
ATOM 1069 C CA . LEU A 1 132 ? -17.270 4.600 21.862 1.00 96.38 132 LEU A CA 1
ATOM 1070 C C . LEU A 1 132 ? -17.275 3.937 20.479 1.00 96.38 132 LEU A C 1
ATOM 1072 O O . LEU A 1 132 ? -16.505 4.351 19.618 1.00 96.38 132 LEU A O 1
ATOM 1076 N N . GLN A 1 133 ? -18.180 2.987 20.224 1.00 96.50 133 GLN A N 1
ATOM 1077 C CA . GLN A 1 133 ? -18.314 2.314 18.927 1.00 96.50 133 GLN A CA 1
ATOM 1078 C C . GLN A 1 133 ? -18.412 3.314 17.763 1.00 96.50 133 GLN A C 1
ATOM 1080 O O . GLN A 1 133 ? -17.654 3.227 16.794 1.00 96.50 133 GLN A O 1
ATOM 1085 N N . ASN A 1 134 ? -19.308 4.302 17.874 1.00 96.12 134 ASN A N 1
ATOM 1086 C CA . ASN A 1 134 ? -19.492 5.329 16.847 1.00 96.12 134 ASN A CA 1
ATOM 1087 C C . ASN A 1 134 ? -18.217 6.151 16.616 1.00 96.12 134 ASN A C 1
ATOM 1089 O O . ASN A 1 134 ? -17.857 6.431 15.469 1.00 96.12 134 ASN A O 1
ATOM 1093 N N . VAL A 1 135 ? -17.519 6.519 17.693 1.00 96.88 135 VAL A N 1
ATOM 1094 C CA . VAL A 1 135 ? -16.252 7.255 17.614 1.00 96.88 135 VAL A CA 1
ATOM 1095 C C . VAL A 1 135 ? -15.178 6.420 16.913 1.00 96.88 135 VAL A C 1
ATOM 1097 O O . VAL A 1 135 ? -14.496 6.940 16.029 1.00 96.88 135 VAL A O 1
ATOM 1100 N N . LEU A 1 136 ? -15.038 5.132 17.238 1.00 96.62 136 LEU A N 1
ATOM 1101 C CA . LEU A 1 136 ? -14.043 4.256 16.608 1.00 96.62 136 LEU A CA 1
ATOM 1102 C C . LEU A 1 136 ? -14.297 4.110 15.100 1.00 96.62 136 LEU A C 1
ATOM 1104 O O . LEU A 1 136 ? -13.398 4.360 14.297 1.00 96.62 136 LEU A O 1
ATOM 1108 N N . ILE A 1 137 ? -15.534 3.794 14.704 1.00 97.19 137 ILE A N 1
ATOM 1109 C CA . ILE A 1 137 ? -15.907 3.619 13.289 1.00 97.19 137 ILE A CA 1
ATOM 1110 C C . ILE A 1 137 ? -15.732 4.926 12.508 1.00 97.19 137 ILE A C 1
ATOM 1112 O O . ILE A 1 137 ? -15.240 4.916 11.377 1.00 97.19 137 ILE A O 1
ATOM 1116 N N . SER A 1 138 ? -16.107 6.061 13.103 1.00 97.56 138 SER A N 1
ATOM 1117 C CA . SER A 1 138 ? -15.925 7.378 12.487 1.00 97.56 138 SER A CA 1
ATOM 1118 C C . SER A 1 138 ? -14.446 7.687 12.242 1.00 97.56 138 SER A C 1
ATOM 1120 O O . SER A 1 138 ? -14.084 8.095 11.138 1.00 97.56 138 SER A O 1
ATOM 1122 N N . ASN A 1 139 ? -13.577 7.427 13.224 1.00 97.00 139 ASN A N 1
ATOM 1123 C CA . ASN A 1 139 ? -12.135 7.630 13.078 1.00 97.00 139 ASN A CA 1
ATOM 1124 C C . ASN A 1 139 ? -11.525 6.734 11.992 1.00 97.00 139 ASN A C 1
ATOM 1126 O O . ASN A 1 139 ? -10.743 7.224 11.181 1.00 97.00 139 ASN A O 1
ATOM 1130 N N . ILE A 1 140 ? -11.909 5.452 11.923 1.00 97.31 140 ILE A N 1
ATOM 1131 C CA . ILE A 1 140 ? -11.436 4.532 10.871 1.00 97.31 140 ILE A CA 1
ATOM 1132 C C . ILE A 1 140 ? -11.782 5.077 9.483 1.00 97.31 140 ILE A C 1
ATOM 1134 O O . ILE A 1 140 ? -10.933 5.101 8.590 1.00 97.31 140 ILE A O 1
ATOM 1138 N N . ARG A 1 141 ? -13.024 5.543 9.298 1.00 97.19 141 ARG A N 1
ATOM 1139 C CA . ARG A 1 141 ? -13.467 6.133 8.028 1.00 97.19 141 ARG A CA 1
ATOM 1140 C C . ARG A 1 141 ? -12.660 7.377 7.683 1.00 97.19 141 ARG A C 1
ATOM 1142 O O . ARG A 1 141 ? -12.176 7.478 6.563 1.00 97.19 141 ARG A O 1
ATOM 1149 N N . GLN A 1 142 ? -12.478 8.290 8.634 1.00 97.31 142 GLN A N 1
ATOM 1150 C CA . GLN A 1 142 ? -11.711 9.518 8.409 1.00 97.31 142 GLN A CA 1
ATOM 1151 C C . GLN A 1 142 ? -10.258 9.217 8.022 1.00 97.31 142 GLN A C 1
ATOM 1153 O O . GLN A 1 142 ? -9.784 9.718 7.005 1.00 97.31 142 GLN A O 1
ATOM 1158 N N . GLU A 1 143 ? -9.564 8.358 8.772 1.00 96.25 143 GLU A N 1
ATOM 1159 C CA . GLU A 1 143 ? -8.179 7.967 8.472 1.00 96.25 143 GLU A CA 1
ATOM 1160 C C . GLU A 1 143 ? -8.054 7.311 7.089 1.00 96.25 143 GLU A C 1
ATOM 1162 O O . GLU A 1 143 ? -7.112 7.600 6.345 1.00 96.25 143 GLU A O 1
ATOM 1167 N N . PHE A 1 144 ? -9.022 6.474 6.704 1.00 97.06 144 PHE A N 1
ATOM 1168 C CA . PHE A 1 144 ? -9.051 5.865 5.378 1.00 97.06 144 PHE A CA 1
ATOM 1169 C C . PHE A 1 144 ? -9.256 6.905 4.266 1.00 97.06 144 PHE A C 1
ATOM 1171 O O . PH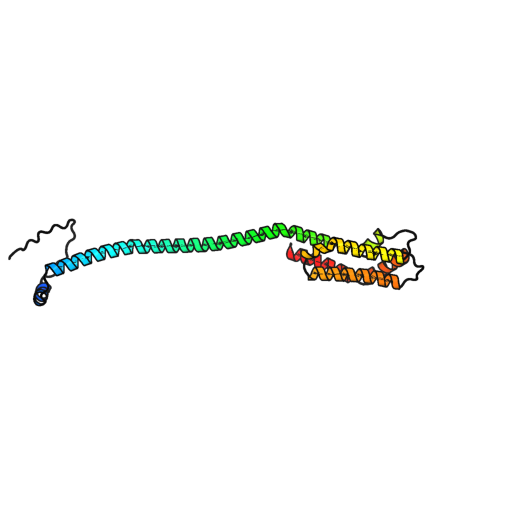E A 1 144 ? -8.478 6.940 3.313 1.00 97.06 144 PHE A O 1
ATOM 1178 N N . GLU A 1 145 ? -10.252 7.787 4.395 1.00 96.94 145 GLU A N 1
ATOM 1179 C CA . GLU A 1 145 ? -10.538 8.844 3.414 1.00 96.94 145 GLU A CA 1
ATOM 1180 C C . GLU A 1 145 ? -9.348 9.803 3.244 1.00 96.94 145 GLU A C 1
ATOM 1182 O O . GLU A 1 145 ? -8.979 10.158 2.122 1.00 96.94 145 GLU A O 1
ATOM 1187 N N . HIS A 1 146 ? -8.662 10.154 4.337 1.00 96.19 146 HIS A N 1
ATOM 1188 C CA . HIS A 1 146 ? -7.453 10.984 4.297 1.00 96.19 146 HIS A CA 1
ATOM 1189 C C . HIS A 1 146 ? -6.294 10.354 3.516 1.00 96.19 146 HIS A C 1
ATOM 1191 O O . HIS A 1 146 ? -5.404 11.067 3.043 1.00 96.19 146 HIS A O 1
ATOM 1197 N N . ASN A 1 147 ? -6.288 9.029 3.381 1.00 96.69 147 ASN A N 1
ATOM 1198 C CA . ASN A 1 147 ? -5.234 8.281 2.714 1.00 96.69 147 ASN A CA 1
ATOM 1199 C C . ASN A 1 147 ? -5.691 7.646 1.386 1.00 96.69 147 ASN A C 1
ATOM 1201 O O . ASN A 1 147 ? -4.873 7.057 0.682 1.00 96.69 147 ASN A O 1
ATOM 1205 N N . LEU A 1 148 ? -6.950 7.838 0.978 1.00 95.38 148 LEU A N 1
ATOM 1206 C CA . LEU A 1 148 ? -7.542 7.243 -0.225 1.00 95.38 148 LEU A CA 1
ATOM 1207 C C . LEU A 1 148 ? -6.785 7.590 -1.516 1.00 95.38 148 LEU A C 1
ATOM 1209 O O . LEU A 1 148 ? -6.684 6.771 -2.429 1.00 95.38 148 LEU A O 1
ATOM 1213 N N . SER A 1 149 ? -6.222 8.796 -1.603 1.00 96.19 149 SER A N 1
ATOM 1214 C CA . SER A 1 149 ? -5.444 9.240 -2.769 1.00 96.19 149 SER A CA 1
ATOM 1215 C C . SER A 1 149 ? -4.153 8.444 -2.978 1.00 96.19 149 SER A C 1
ATOM 1217 O O . SER A 1 149 ? -3.657 8.363 -4.101 1.00 96.19 149 SER A O 1
ATOM 1219 N N . GLN A 1 150 ? -3.626 7.811 -1.925 1.00 96.69 150 GLN A N 1
ATOM 1220 C CA . GLN A 1 150 ? -2.382 7.044 -1.989 1.00 96.69 150 GLN A CA 1
ATOM 1221 C C . GLN A 1 150 ? -2.530 5.737 -2.781 1.00 96.69 150 GLN A C 1
ATOM 1223 O O . GLN A 1 150 ? -1.523 5.182 -3.218 1.00 96.69 150 GLN A O 1
ATOM 1228 N N . GLN A 1 151 ? -3.764 5.281 -3.043 1.00 95.94 151 GLN A N 1
ATOM 1229 C CA . GLN A 1 151 ? -4.038 4.059 -3.810 1.00 95.94 151 GLN A CA 1
ATOM 1230 C C . GLN A 1 151 ? -3.410 4.065 -5.218 1.00 95.94 151 GLN A C 1
ATOM 1232 O O . GLN A 1 151 ? -3.146 3.010 -5.779 1.00 95.94 151 GLN A O 1
ATOM 1237 N N . VAL A 1 152 ? -3.143 5.248 -5.788 1.00 96.38 152 VAL A N 1
ATOM 1238 C CA . VAL A 1 152 ? -2.521 5.409 -7.116 1.00 96.38 152 VAL A CA 1
ATOM 1239 C C . VAL A 1 152 ? -1.056 4.942 -7.133 1.00 96.38 152 VAL A C 1
ATOM 1241 O O . VAL A 1 152 ? -0.513 4.638 -8.195 1.00 96.38 152 VAL A O 1
ATOM 1244 N N . TYR A 1 153 ? -0.403 4.879 -5.970 1.00 95.38 153 TYR A N 1
ATOM 1245 C CA . TYR A 1 153 ? 1.036 4.629 -5.849 1.00 95.38 153 TYR A CA 1
ATOM 1246 C C . TYR A 1 153 ? 1.401 3.218 -5.364 1.00 95.38 153 TYR A C 1
ATOM 1248 O O . TYR A 1 153 ? 2.589 2.891 -5.306 1.00 95.38 153 TYR A O 1
ATOM 1256 N N . ILE A 1 154 ? 0.409 2.386 -5.044 1.00 95.75 154 ILE A N 1
ATOM 1257 C CA . ILE A 1 154 ? 0.579 1.011 -4.551 1.00 95.75 154 ILE A CA 1
ATOM 1258 C C . ILE A 1 154 ? -0.042 0.005 -5.524 1.00 95.75 154 ILE A C 1
ATOM 1260 O O . ILE A 1 154 ? -0.766 0.386 -6.447 1.00 95.75 154 ILE A O 1
ATOM 1264 N N . SER A 1 155 ? 0.235 -1.288 -5.344 1.00 96.50 155 SER A N 1
ATOM 1265 C CA . SER A 1 155 ? -0.396 -2.307 -6.183 1.00 96.50 155 SER A CA 1
ATOM 1266 C C . SER A 1 155 ? -1.880 -2.486 -5.862 1.00 96.50 155 SER A C 1
ATOM 1268 O O . SER A 1 155 ? -2.342 -2.263 -4.740 1.00 96.50 155 SER A O 1
ATOM 1270 N N . SER A 1 156 ? -2.644 -2.946 -6.855 1.00 96.69 156 SER A N 1
ATOM 1271 C CA . SER A 1 156 ? -4.063 -3.271 -6.671 1.00 96.69 156 SER A CA 1
ATOM 1272 C C . SER A 1 156 ? -4.276 -4.352 -5.607 1.00 96.69 156 SER A C 1
ATOM 1274 O O . SER A 1 156 ? -5.236 -4.267 -4.848 1.00 96.69 156 SER A O 1
ATOM 1276 N N . ASN A 1 157 ? -3.352 -5.314 -5.508 1.00 96.31 157 ASN A N 1
ATOM 1277 C CA . ASN A 1 157 ? -3.401 -6.386 -4.514 1.00 96.31 157 ASN A CA 1
ATOM 1278 C C . ASN A 1 157 ? -3.181 -5.841 -3.096 1.00 96.31 157 ASN A C 1
ATOM 1280 O O . ASN A 1 157 ? -3.964 -6.144 -2.198 1.00 96.31 157 ASN A O 1
ATOM 1284 N N . ALA A 1 158 ? -2.164 -4.989 -2.900 1.00 96.81 158 ALA A N 1
ATOM 1285 C CA . ALA A 1 158 ? -1.952 -4.293 -1.630 1.00 96.81 158 ALA A CA 1
ATOM 1286 C C . ALA A 1 158 ? -3.192 -3.494 -1.225 1.00 96.81 158 ALA A C 1
ATOM 1288 O O . ALA A 1 158 ? -3.648 -3.567 -0.084 1.00 96.81 158 ALA A O 1
ATOM 1289 N N . TRP A 1 159 ? -3.761 -2.754 -2.175 1.00 97.62 159 TRP A N 1
ATOM 1290 C CA . TRP A 1 159 ? -4.942 -1.943 -1.926 1.00 97.62 159 TRP A CA 1
ATOM 1291 C C . TRP A 1 159 ? -6.160 -2.769 -1.506 1.00 97.62 159 TRP A C 1
ATOM 1293 O O . TRP A 1 159 ? -6.895 -2.387 -0.595 1.00 97.62 159 TRP A O 1
ATOM 1303 N N . GLU A 1 160 ? -6.378 -3.918 -2.140 1.00 97.25 160 GLU A N 1
ATOM 1304 C CA . GLU A 1 160 ? -7.456 -4.829 -1.771 1.00 97.25 160 GLU A CA 1
ATOM 1305 C C . GLU A 1 160 ? -7.284 -5.384 -0.355 1.00 97.25 160 GLU A C 1
ATOM 1307 O O . GLU A 1 160 ? -8.232 -5.348 0.430 1.00 97.25 160 GLU A O 1
ATOM 1312 N N . LEU A 1 161 ? -6.068 -5.796 0.014 1.00 96.50 161 LEU A N 1
ATOM 1313 C CA . LEU A 1 161 ? -5.766 -6.258 1.370 1.00 96.50 161 LEU A CA 1
ATOM 1314 C C . LEU A 1 161 ? -6.007 -5.171 2.424 1.00 96.50 161 LEU A C 1
ATOM 1316 O O . LEU A 1 161 ? -6.559 -5.470 3.479 1.00 96.50 161 LEU A O 1
ATOM 1320 N N . ILE A 1 162 ? -5.661 -3.912 2.136 1.00 97.06 162 ILE A N 1
ATOM 1321 C CA . ILE A 1 162 ? -5.928 -2.781 3.040 1.00 97.06 162 ILE A CA 1
ATOM 1322 C C . ILE A 1 162 ? -7.434 -2.577 3.235 1.00 97.06 162 ILE A C 1
ATOM 1324 O O . ILE A 1 162 ? -7.889 -2.400 4.365 1.00 97.06 162 ILE A O 1
ATOM 1328 N N . LYS A 1 163 ? -8.225 -2.619 2.155 1.00 96.88 163 LYS A N 1
ATOM 1329 C CA . LYS A 1 163 ? -9.689 -2.516 2.256 1.00 96.88 163 LYS A CA 1
ATOM 1330 C C . LYS A 1 163 ? -10.266 -3.659 3.086 1.00 96.88 163 LYS A C 1
ATOM 1332 O O . LYS A 1 163 ? -11.083 -3.404 3.962 1.00 96.88 163 LYS A O 1
ATOM 1337 N N . ASN A 1 164 ? -9.812 -4.888 2.851 1.00 95.56 164 ASN A N 1
ATOM 1338 C CA . ASN A 1 164 ? -10.276 -6.055 3.598 1.00 95.56 164 ASN A CA 1
ATOM 1339 C C . ASN A 1 164 ? -9.904 -5.957 5.083 1.00 95.56 164 ASN A C 1
ATOM 1341 O O . ASN A 1 164 ? -10.737 -6.244 5.935 1.00 95.56 164 ASN A O 1
ATOM 1345 N N . ALA A 1 165 ? -8.693 -5.488 5.402 1.00 94.69 165 ALA A N 1
ATOM 1346 C CA . ALA A 1 165 ? -8.277 -5.238 6.780 1.00 94.69 165 ALA A CA 1
ATOM 1347 C C . ALA A 1 165 ? -9.150 -4.175 7.465 1.00 94.69 165 ALA A C 1
ATOM 1349 O O . ALA A 1 165 ? -9.570 -4.374 8.600 1.00 94.69 165 ALA A O 1
ATOM 1350 N N . ARG A 1 166 ? -9.480 -3.077 6.772 1.00 95.31 166 ARG A N 1
ATOM 1351 C CA . ARG A 1 166 ? -10.410 -2.058 7.283 1.00 95.31 166 ARG A CA 1
ATOM 1352 C C . ARG A 1 166 ? -11.788 -2.646 7.583 1.00 95.31 166 ARG A C 1
ATOM 1354 O O . ARG A 1 166 ? -12.330 -2.386 8.653 1.00 95.31 166 ARG A O 1
ATOM 1361 N N . GLU A 1 167 ? -12.362 -3.391 6.639 1.00 95.25 167 GLU A N 1
ATOM 1362 C CA . GLU A 1 167 ? -13.681 -4.005 6.827 1.00 95.25 167 GLU A CA 1
ATOM 1363 C C . GLU A 1 167 ? -13.680 -5.011 7.978 1.00 95.25 167 GLU A C 1
ATOM 1365 O O . GLU A 1 167 ? -14.623 -5.011 8.764 1.00 95.25 167 GLU A O 1
ATOM 1370 N N . ALA A 1 168 ? -12.614 -5.806 8.121 1.00 93.38 168 ALA A N 1
ATOM 1371 C CA . ALA A 1 168 ? -12.455 -6.735 9.236 1.00 93.38 168 ALA A CA 1
ATOM 1372 C C . ALA A 1 168 ? -12.488 -5.995 10.581 1.00 93.38 168 ALA A C 1
ATOM 1374 O O . ALA A 1 168 ? -13.365 -6.263 11.389 1.00 93.38 168 ALA A O 1
ATOM 1375 N N . VAL A 1 169 ? -11.659 -4.958 10.760 1.00 93.56 169 VAL A N 1
ATOM 1376 C CA . VAL A 1 169 ? -11.648 -4.165 12.004 1.00 93.56 169 VAL A CA 1
ATOM 1377 C C . VAL A 1 169 ? -13.023 -3.565 12.318 1.00 93.56 169 VAL A C 1
ATOM 1379 O O . VAL A 1 169 ? -13.467 -3.573 13.464 1.00 93.56 169 VAL A O 1
ATOM 1382 N N . VAL A 1 170 ? -13.721 -3.025 11.313 1.00 95.50 170 VAL A N 1
ATOM 1383 C CA . VAL A 1 170 ? -15.074 -2.477 11.510 1.00 95.50 170 VAL A CA 1
ATOM 1384 C C . VAL A 1 170 ? -16.060 -3.578 11.907 1.00 95.50 170 VAL A C 1
ATOM 1386 O O . VAL A 1 170 ? -16.892 -3.364 12.790 1.00 95.50 170 VAL A O 1
ATOM 1389 N N . SER A 1 171 ? -15.969 -4.746 11.272 1.00 93.94 171 SER A N 1
ATOM 1390 C CA . SER A 1 171 ? -16.784 -5.919 11.588 1.00 93.94 171 SER A CA 1
ATOM 1391 C C . SER A 1 171 ? -16.543 -6.409 13.015 1.00 93.94 171 SER A C 1
ATOM 1393 O O . SER A 1 171 ? -17.509 -6.685 13.725 1.00 93.94 171 SER A O 1
ATOM 1395 N N . ASP A 1 172 ? -15.289 -6.450 13.462 1.00 91.94 172 ASP A N 1
ATOM 1396 C CA . ASP A 1 172 ? -14.907 -6.888 14.806 1.00 91.94 172 ASP A CA 1
ATOM 1397 C C . ASP A 1 172 ? -15.477 -5.942 15.868 1.00 91.94 172 ASP A C 1
ATOM 1399 O O . ASP A 1 172 ? -16.121 -6.378 16.822 1.00 91.94 172 ASP A O 1
ATOM 1403 N N . ILE A 1 173 ? -15.354 -4.627 15.651 1.00 94.25 173 ILE A N 1
ATOM 1404 C CA . ILE A 1 173 ? -15.929 -3.606 16.540 1.00 94.25 173 ILE A CA 1
ATOM 1405 C C . ILE A 1 173 ? -17.456 -3.747 16.636 1.00 94.25 173 ILE A C 1
ATOM 1407 O O . ILE A 1 173 ? -18.019 -3.650 17.729 1.00 94.25 173 ILE A O 1
ATOM 1411 N N . ASN A 1 174 ? -18.139 -3.964 15.509 1.00 95.19 174 ASN A N 1
ATOM 1412 C CA . ASN A 1 174 ? -19.593 -4.140 15.496 1.00 95.19 174 ASN A CA 1
ATOM 1413 C C . ASN A 1 174 ? -20.015 -5.431 16.201 1.00 95.19 174 ASN A C 1
ATOM 1415 O O . ASN A 1 174 ? -20.910 -5.399 17.041 1.00 95.19 174 ASN A O 1
ATOM 1419 N N . SER A 1 175 ? -19.327 -6.537 15.918 1.00 93.50 175 SER A N 1
ATOM 1420 C CA . SER A 1 175 ? -19.598 -7.843 16.526 1.00 93.50 175 SER A CA 1
ATOM 1421 C C . SER A 1 175 ? -19.382 -7.812 18.039 1.00 93.50 175 SER A C 1
ATOM 1423 O O . SER A 1 175 ? -20.144 -8.415 18.795 1.00 93.50 175 SER A O 1
ATOM 1425 N N . ALA A 1 176 ? -18.374 -7.069 18.502 1.00 93.38 176 ALA A N 1
ATOM 1426 C CA . ALA A 1 176 ? -18.139 -6.860 19.921 1.00 93.38 176 ALA A CA 1
ATOM 1427 C C . ALA A 1 176 ? -19.257 -6.036 20.578 1.00 93.38 176 ALA A C 1
ATOM 1429 O O . ALA A 1 176 ? -19.754 -6.390 21.646 1.00 93.38 176 ALA A O 1
ATOM 1430 N N . ALA A 1 177 ? -19.710 -4.967 19.922 1.00 94.44 177 ALA A N 1
ATOM 1431 C CA . ALA A 1 177 ? -20.807 -4.147 20.425 1.00 94.44 177 ALA A CA 1
ATOM 1432 C C . ALA A 1 177 ? -22.146 -4.906 20.492 1.00 94.44 177 ALA A C 1
ATOM 1434 O O . ALA A 1 177 ? -22.904 -4.709 21.439 1.00 94.44 177 ALA A O 1
ATOM 1435 N N . GLU A 1 178 ? -22.423 -5.805 19.543 1.00 94.44 178 GLU A N 1
ATOM 1436 C CA . GLU A 1 178 ? -23.643 -6.630 19.521 1.00 94.44 178 GLU A CA 1
ATOM 1437 C C . GLU A 1 178 ? -23.745 -7.611 20.698 1.00 94.44 178 GLU A C 1
ATOM 1439 O O . GLU A 1 178 ? -24.849 -7.962 21.118 1.00 94.44 178 GLU A O 1
ATOM 1444 N N . LYS A 1 179 ? -22.609 -8.035 21.266 1.00 93.69 179 LYS A N 1
ATOM 1445 C CA . LYS A 1 179 ? -22.557 -8.917 22.446 1.00 93.69 179 LYS A CA 1
ATOM 1446 C C . LYS A 1 179 ? -22.913 -8.183 23.753 1.00 93.69 179 LYS A C 1
ATOM 1448 O O . LYS A 1 179 ? -23.058 -8.831 24.790 1.00 93.69 179 LYS A O 1
ATOM 1453 N N . LEU A 1 180 ? -23.037 -6.852 23.732 1.00 93.50 180 LEU A N 1
ATOM 1454 C CA . LEU A 1 180 ? -23.241 -6.019 24.917 1.00 93.50 180 LEU A CA 1
ATOM 1455 C C . LEU A 1 180 ? -24.669 -5.470 25.027 1.00 93.50 180 LEU A C 1
ATOM 1457 O O . LEU A 1 180 ? -25.354 -5.193 24.047 1.00 93.50 180 LEU A O 1
ATOM 1461 N N . ASN A 1 181 ? -25.108 -5.257 26.269 1.00 91.19 181 ASN A N 1
ATOM 1462 C CA . ASN A 1 181 ? -26.403 -4.647 26.568 1.00 91.19 181 ASN A CA 1
ATOM 1463 C C . ASN A 1 181 ? -26.358 -3.117 26.405 1.00 91.19 181 ASN A C 1
ATOM 1465 O O . ASN A 1 181 ? -25.303 -2.494 26.505 1.00 91.19 181 ASN A O 1
ATOM 1469 N N . SER A 1 182 ? -27.524 -2.474 26.281 1.00 86.88 182 SER A N 1
ATOM 1470 C CA . SER A 1 182 ? -27.638 -1.014 26.100 1.00 86.88 182 SER A CA 1
ATOM 1471 C C . SER A 1 182 ? -27.093 -0.167 27.261 1.00 86.88 182 SER A C 1
ATOM 1473 O O . SER A 1 182 ? -26.900 1.035 27.103 1.00 86.88 182 SER A O 1
ATOM 1475 N N . THR A 1 183 ? -26.872 -0.769 28.431 1.00 90.94 183 THR A N 1
ATOM 1476 C CA . THR A 1 183 ? -26.305 -0.122 29.627 1.00 90.94 183 THR A CA 1
ATOM 1477 C C . THR A 1 183 ? -24.797 -0.340 29.774 1.00 90.94 183 THR A C 1
ATOM 1479 O O . THR A 1 183 ? -24.232 0.077 30.781 1.00 90.94 183 THR A O 1
ATOM 1482 N N . ALA A 1 184 ? -24.151 -1.022 28.822 1.00 94.12 184 ALA A N 1
ATOM 1483 C CA . ALA A 1 184 ? -22.724 -1.311 28.880 1.00 94.12 184 ALA A CA 1
ATOM 1484 C C . ALA A 1 184 ? -21.870 -0.045 28.724 1.00 94.12 184 ALA A C 1
ATOM 1486 O O . ALA A 1 184 ? -22.213 0.909 28.010 1.00 94.12 184 ALA A O 1
ATOM 1487 N N . THR A 1 185 ? -20.726 -0.056 29.393 1.00 95.44 185 THR A N 1
ATOM 1488 C CA . THR A 1 185 ? -19.763 1.042 29.397 1.00 95.44 185 THR A CA 1
ATOM 1489 C C . THR A 1 185 ? -18.767 0.912 28.245 1.00 95.44 185 THR A C 1
ATOM 1491 O O . THR A 1 185 ? -18.590 -0.153 27.653 1.00 95.44 185 THR A O 1
ATOM 1494 N N . ALA A 1 186 ? -18.083 2.007 27.917 1.00 95.06 186 ALA A N 1
ATOM 1495 C CA . ALA A 1 186 ? -16.990 2.013 26.949 1.00 95.06 186 ALA A CA 1
ATOM 1496 C C . ALA A 1 186 ? -15.852 1.055 27.345 1.00 95.06 186 ALA A C 1
ATOM 1498 O O . ALA A 1 186 ? -15.229 0.453 26.473 1.00 95.06 186 ALA A O 1
ATOM 1499 N N . THR A 1 187 ? -15.614 0.878 28.648 1.00 94.50 187 THR A N 1
ATOM 1500 C CA . THR A 1 187 ? -14.626 -0.072 29.173 1.00 94.50 187 THR A CA 1
ATOM 1501 C C . THR A 1 187 ? -15.010 -1.517 28.866 1.00 94.50 187 THR A C 1
ATOM 1503 O O . THR A 1 187 ? -14.147 -2.284 28.448 1.00 94.50 187 THR A O 1
ATOM 1506 N N . ASP A 1 188 ? -16.295 -1.871 28.996 1.00 94.75 188 ASP A N 1
ATOM 1507 C CA . ASP A 1 188 ? -16.785 -3.222 28.682 1.00 94.75 188 ASP A CA 1
ATOM 1508 C C . ASP A 1 188 ? -16.566 -3.553 27.198 1.00 94.75 188 ASP A C 1
ATOM 1510 O O . ASP A 1 188 ? -16.071 -4.626 26.858 1.00 94.75 188 ASP A O 1
ATOM 1514 N N . LEU A 1 189 ? -16.863 -2.597 26.306 1.00 94.94 189 LEU A N 1
ATOM 1515 C CA . LEU A 1 189 ? -16.609 -2.740 24.869 1.00 94.94 189 LEU A CA 1
ATOM 1516 C C . LEU A 1 189 ? -15.118 -2.850 24.555 1.00 94.94 189 LEU A C 1
ATOM 1518 O O . LEU A 1 189 ? -14.720 -3.703 23.767 1.00 94.94 189 LEU A O 1
ATOM 1522 N N . ALA A 1 190 ? -14.294 -2.002 25.168 1.00 93.88 190 ALA A N 1
ATOM 1523 C CA . ALA A 1 190 ? -12.853 -2.037 24.970 1.00 93.88 190 ALA A CA 1
ATOM 1524 C C . ALA A 1 190 ? -12.267 -3.397 25.361 1.00 93.88 190 ALA A C 1
ATOM 1526 O O . ALA A 1 190 ? -11.504 -3.968 24.586 1.00 93.88 190 ALA A O 1
ATOM 1527 N N . GLN A 1 191 ? -12.648 -3.928 26.527 1.00 92.75 191 GLN A N 1
ATOM 1528 C CA . GLN A 1 191 ? -12.176 -5.228 26.996 1.00 92.75 191 GLN A CA 1
ATOM 1529 C C . GLN A 1 191 ? -12.546 -6.344 26.016 1.00 92.75 191 GLN A C 1
ATOM 1531 O O . GLN A 1 191 ? -11.689 -7.150 25.662 1.00 92.75 191 GLN A O 1
ATOM 1536 N N . LEU A 1 192 ? -13.788 -6.353 25.536 1.00 92.38 192 LEU A N 1
ATOM 1537 C CA . LEU A 1 192 ? -14.256 -7.377 24.613 1.00 92.38 192 LEU A CA 1
ATOM 1538 C C . LEU A 1 192 ? -13.523 -7.329 23.265 1.00 92.38 192 LEU A C 1
ATOM 1540 O O . LEU A 1 192 ? -13.127 -8.364 22.743 1.00 92.38 192 LEU A O 1
ATOM 1544 N N . ILE A 1 193 ? -13.290 -6.124 22.731 1.00 91.88 193 ILE A N 1
ATOM 1545 C CA . ILE A 1 193 ? -12.509 -5.940 21.502 1.00 91.88 193 ILE A CA 1
ATOM 1546 C C . ILE A 1 193 ? -11.063 -6.408 21.705 1.00 91.88 193 ILE A C 1
ATOM 1548 O O . ILE A 1 193 ? -10.509 -7.035 20.813 1.00 91.88 193 ILE A O 1
ATOM 1552 N N . PHE A 1 194 ? -10.442 -6.131 22.856 1.00 88.69 194 PHE A N 1
ATOM 1553 C CA . PHE A 1 194 ? -9.090 -6.621 23.151 1.00 88.69 194 PHE A CA 1
ATOM 1554 C C . PHE A 1 194 ? -9.030 -8.148 23.248 1.00 88.69 194 PHE A C 1
ATOM 1556 O O . PHE A 1 194 ? -8.080 -8.753 22.758 1.00 88.69 194 PHE A O 1
ATOM 1563 N N . GLU A 1 195 ? -10.020 -8.773 23.883 1.00 87.00 195 GLU A N 1
ATOM 1564 C CA . GLU A 1 195 ? -10.113 -10.232 23.961 1.00 87.00 195 GLU A CA 1
ATOM 1565 C C . GLU A 1 195 ? -10.288 -10.846 22.567 1.00 87.00 195 GLU A C 1
ATOM 1567 O O . GLU A 1 195 ? -9.566 -11.787 22.226 1.00 87.00 195 GLU A O 1
ATOM 1572 N N . ASP A 1 196 ? -11.174 -10.278 21.744 1.00 83.00 196 ASP A N 1
ATOM 1573 C CA . ASP A 1 196 ? -11.393 -10.702 20.360 1.00 83.00 196 ASP A CA 1
ATOM 1574 C C . ASP A 1 196 ? -10.129 -10.462 19.494 1.00 83.00 196 ASP A C 1
ATOM 1576 O O . ASP A 1 196 ? -9.749 -11.361 18.758 1.00 83.00 196 ASP A O 1
ATOM 1580 N N . ASP A 1 197 ? -9.397 -9.348 19.642 1.00 79.44 197 ASP A N 1
ATOM 1581 C CA . ASP A 1 197 ? -8.147 -9.038 18.899 1.00 79.44 197 ASP A CA 1
ATOM 1582 C C . ASP A 1 197 ? -6.990 -9.999 19.254 1.00 79.44 197 ASP A C 1
ATOM 1584 O O . ASP A 1 197 ? -6.166 -10.360 18.412 1.00 79.44 197 ASP A O 1
ATOM 1588 N N . ILE A 1 198 ? -6.929 -10.465 20.508 1.00 75.50 198 ILE A N 1
ATOM 1589 C CA . ILE A 1 198 ? -5.937 -11.458 20.957 1.00 75.50 198 ILE A CA 1
ATOM 1590 C C . ILE A 1 198 ? -6.298 -12.870 20.469 1.00 75.50 198 ILE A C 1
ATOM 1592 O O . ILE A 1 198 ? -5.406 -13.678 20.192 1.00 75.50 198 ILE A O 1
ATOM 1596 N N . SER A 1 199 ? -7.592 -13.192 20.407 1.00 67.94 199 SER A N 1
ATOM 1597 C CA . SER A 1 199 ? -8.087 -14.547 20.132 1.00 67.94 199 SER A CA 1
ATOM 1598 C C . SER A 1 199 ? -8.487 -14.797 18.672 1.00 67.94 199 SER A C 1
ATOM 1600 O O . SER A 1 199 ? -8.507 -15.954 18.244 1.00 67.94 199 SER A O 1
ATOM 1602 N N . GLY A 1 200 ? -8.734 -13.745 17.890 1.00 59.28 200 GLY A N 1
ATOM 1603 C CA . GLY A 1 200 ? -9.216 -13.793 16.514 1.00 59.28 200 GLY A CA 1
ATOM 1604 C C . GLY A 1 200 ? -8.709 -12.634 15.643 1.00 59.28 200 GLY A C 1
ATOM 1605 O O . GLY A 1 200 ? -8.395 -11.552 16.112 1.00 59.28 200 GLY A O 1
ATOM 1606 N N . ASP A 1 201 ? -8.577 -12.909 14.344 1.00 52.81 201 ASP A N 1
ATOM 1607 C CA . ASP A 1 201 ? -8.484 -11.970 13.210 1.00 52.81 201 ASP A CA 1
ATOM 1608 C C . ASP A 1 201 ? -7.502 -10.777 13.181 1.00 52.81 201 ASP A C 1
ATOM 1610 O O . ASP A 1 201 ? -7.345 -10.178 12.108 1.00 52.81 201 ASP A O 1
ATOM 1614 N N . ALA A 1 202 ? -6.621 -10.609 14.179 1.00 58.09 202 ALA A N 1
ATOM 1615 C CA . ALA A 1 202 ? -5.339 -9.897 14.018 1.00 58.09 202 ALA A CA 1
ATOM 1616 C C . ALA A 1 202 ? -4.548 -10.391 12.782 1.00 58.09 202 ALA A C 1
ATOM 1618 O O . ALA A 1 202 ? -3.713 -9.683 12.216 1.00 58.09 202 ALA A O 1
ATOM 1619 N N . SER A 1 203 ? -4.876 -11.595 12.297 1.00 70.81 203 SER A N 1
ATOM 1620 C CA . SER A 1 203 ? -4.432 -12.159 11.025 1.00 70.81 203 SER A CA 1
ATOM 1621 C C . SER A 1 203 ? -4.634 -11.216 9.835 1.00 70.81 203 SER A C 1
ATOM 1623 O O . SER A 1 203 ? -3.713 -11.097 9.034 1.00 70.81 203 SER A O 1
ATOM 1625 N N . THR A 1 204 ? -5.786 -10.557 9.666 1.00 88.69 204 THR A N 1
ATOM 1626 C CA . THR A 1 204 ? -6.082 -9.855 8.400 1.00 88.69 204 THR A CA 1
ATOM 1627 C C . THR A 1 204 ? -5.321 -8.538 8.298 1.00 88.69 204 THR A C 1
ATOM 1629 O O . THR A 1 204 ? -4.684 -8.271 7.275 1.00 88.69 204 THR A O 1
ATOM 1632 N N . LEU A 1 205 ? -5.306 -7.753 9.379 1.00 90.50 205 LEU A N 1
ATOM 1633 C CA . LEU A 1 205 ? -4.523 -6.519 9.459 1.00 90.50 205 LEU A CA 1
ATOM 1634 C C . LEU A 1 205 ? -3.022 -6.819 9.377 1.00 90.50 205 LEU A C 1
ATOM 1636 O O . LEU A 1 205 ? -2.311 -6.194 8.589 1.00 90.50 205 LEU A O 1
ATOM 1640 N N . TYR A 1 206 ? -2.551 -7.839 10.103 1.00 89.88 206 TYR A N 1
ATOM 1641 C CA . TYR A 1 206 ? -1.154 -8.266 10.049 1.00 89.88 206 TYR A CA 1
ATOM 1642 C C . TYR A 1 206 ? -0.749 -8.784 8.663 1.00 89.88 206 TYR A C 1
ATOM 1644 O O . TYR A 1 206 ? 0.320 -8.434 8.169 1.00 89.88 206 TYR A O 1
ATOM 1652 N N . LYS A 1 207 ? -1.606 -9.564 7.990 1.00 93.00 207 LYS A N 1
ATOM 1653 C CA . LYS A 1 207 ? -1.375 -10.026 6.610 1.00 93.00 207 LYS A CA 1
ATOM 1654 C C . LYS A 1 207 ? -1.230 -8.853 5.648 1.00 93.00 207 LYS A C 1
ATOM 1656 O O . LYS A 1 207 ? -0.317 -8.868 4.828 1.00 93.00 207 LYS A O 1
ATOM 1661 N N . ALA A 1 208 ? -2.093 -7.840 5.751 1.00 95.31 208 ALA A N 1
ATOM 1662 C CA . ALA A 1 208 ? -1.987 -6.640 4.924 1.00 95.31 208 ALA A CA 1
ATOM 1663 C C . ALA A 1 208 ? -0.675 -5.885 5.199 1.00 95.31 208 ALA A C 1
ATOM 1665 O O . ALA A 1 208 ? 0.034 -5.509 4.267 1.00 95.31 208 ALA A O 1
ATOM 1666 N N . LEU A 1 209 ? -0.311 -5.725 6.473 1.00 95.00 209 LEU A N 1
ATOM 1667 C CA . LEU A 1 209 ? 0.917 -5.051 6.890 1.00 95.00 209 LEU A CA 1
ATOM 1668 C C . LEU A 1 209 ? 2.173 -5.778 6.386 1.00 95.00 209 LEU A C 1
ATOM 1670 O O . LEU A 1 209 ? 3.098 -5.152 5.868 1.00 95.00 209 LEU A O 1
ATOM 1674 N N . GLU A 1 210 ? 2.205 -7.102 6.518 1.00 94.94 210 GLU A N 1
ATOM 1675 C CA . GLU A 1 210 ? 3.327 -7.922 6.074 1.00 94.94 210 GLU A CA 1
ATOM 1676 C C . GLU A 1 210 ? 3.426 -7.956 4.546 1.00 94.94 210 GLU A C 1
ATOM 1678 O O . GLU A 1 210 ? 4.525 -7.839 4.006 1.00 94.94 210 GLU A O 1
ATOM 1683 N N . PHE A 1 211 ? 2.294 -8.006 3.839 1.00 96.50 211 PHE A N 1
ATOM 1684 C CA . PHE A 1 211 ? 2.274 -7.892 2.383 1.00 96.50 211 PHE A CA 1
ATOM 1685 C C . PHE A 1 211 ? 2.893 -6.571 1.907 1.00 96.50 211 PHE A C 1
ATOM 1687 O O . PHE A 1 211 ? 3.772 -6.586 1.048 1.00 96.50 211 PHE A O 1
ATOM 1694 N N . LEU A 1 212 ? 2.509 -5.435 2.505 1.00 96.44 212 LEU A N 1
ATOM 1695 C CA . LEU A 1 212 ? 3.095 -4.130 2.169 1.00 96.44 212 LEU A CA 1
ATOM 1696 C C . LEU A 1 212 ? 4.610 -4.113 2.408 1.00 96.44 212 LEU A C 1
ATOM 1698 O O . LEU A 1 212 ? 5.366 -3.633 1.565 1.00 96.44 212 LEU A O 1
ATOM 1702 N N . LYS A 1 213 ? 5.076 -4.671 3.532 1.00 95.44 213 LYS A N 1
ATOM 1703 C CA . LYS A 1 213 ? 6.514 -4.770 3.837 1.00 95.44 213 LYS A CA 1
ATOM 1704 C C . LYS A 1 213 ? 7.255 -5.623 2.810 1.00 95.44 213 LYS A C 1
ATOM 1706 O O . LYS A 1 213 ? 8.352 -5.252 2.392 1.00 95.44 213 LYS A O 1
ATOM 1711 N N . GLN A 1 214 ? 6.683 -6.755 2.407 1.00 96.19 214 GLN A N 1
ATOM 1712 C CA . GLN A 1 214 ? 7.270 -7.640 1.401 1.00 96.19 214 GLN A CA 1
ATOM 1713 C C . GLN A 1 214 ? 7.322 -6.979 0.027 1.00 96.19 214 GLN A C 1
ATOM 1715 O O . GLN A 1 214 ? 8.345 -7.057 -0.645 1.00 96.19 214 GLN A O 1
ATOM 1720 N N . GLU A 1 215 ? 6.262 -6.280 -0.366 1.00 94.94 215 GLU A N 1
ATOM 1721 C CA . GLU A 1 215 ? 6.199 -5.582 -1.646 1.00 94.94 215 GLU A CA 1
ATOM 1722 C C . GLU A 1 215 ? 7.208 -4.431 -1.724 1.00 94.94 215 GLU A C 1
ATOM 1724 O O . GLU A 1 215 ? 7.874 -4.258 -2.746 1.00 94.94 215 GLU A O 1
ATOM 1729 N N . VAL A 1 216 ? 7.384 -3.676 -0.636 1.00 95.12 216 VAL A N 1
ATOM 1730 C CA . VAL A 1 216 ? 8.422 -2.641 -0.558 1.00 95.12 216 VAL A CA 1
ATOM 1731 C C . VAL A 1 216 ? 9.817 -3.261 -0.650 1.00 95.12 216 VAL A C 1
ATOM 1733 O O . VAL A 1 216 ? 10.650 -2.776 -1.414 1.00 95.12 216 VAL A O 1
ATOM 1736 N N . ARG A 1 217 ? 10.068 -4.356 0.080 1.00 94.25 217 ARG A N 1
ATOM 1737 C CA . ARG A 1 217 ? 11.338 -5.094 0.002 1.00 94.25 217 ARG A CA 1
ATOM 1738 C C . ARG A 1 217 ? 11.620 -5.573 -1.415 1.00 94.25 217 ARG A C 1
ATOM 1740 O O . ARG A 1 217 ? 12.691 -5.299 -1.912 1.00 94.25 217 ARG A O 1
ATOM 1747 N N . ALA A 1 218 ? 10.662 -6.206 -2.081 1.00 93.25 218 ALA A N 1
ATOM 1748 C CA . ALA A 1 218 ? 10.870 -6.773 -3.411 1.00 93.25 218 ALA A CA 1
ATOM 1749 C C . ALA A 1 218 ? 11.097 -5.725 -4.517 1.00 93.25 218 ALA A C 1
ATOM 1751 O O . ALA A 1 218 ? 11.750 -6.027 -5.513 1.00 93.25 218 ALA A O 1
ATOM 1752 N N . ASN A 1 219 ? 10.532 -4.521 -4.379 1.00 89.00 219 ASN A N 1
ATOM 1753 C CA . ASN A 1 219 ? 10.566 -3.505 -5.436 1.00 89.00 219 ASN A CA 1
ATOM 1754 C C . ASN A 1 219 ? 11.646 -2.428 -5.248 1.00 89.00 219 ASN A C 1
ATOM 1756 O O . ASN A 1 219 ? 11.979 -1.748 -6.221 1.00 89.00 219 ASN A O 1
ATOM 1760 N N . TYR A 1 220 ? 12.149 -2.222 -4.026 1.00 86.38 220 TYR A N 1
ATOM 1761 C CA . TYR A 1 220 ? 13.052 -1.104 -3.710 1.00 86.38 220 TYR A CA 1
ATOM 1762 C C . TYR A 1 220 ? 14.340 -1.503 -2.978 1.00 86.38 220 TYR A C 1
ATOM 1764 O O . TYR A 1 220 ? 15.235 -0.660 -2.886 1.00 86.38 220 TYR A O 1
ATOM 1772 N N . PHE A 1 221 ? 14.445 -2.734 -2.466 1.00 83.38 221 PHE A N 1
ATOM 1773 C CA . PHE A 1 221 ? 15.608 -3.244 -1.734 1.00 83.38 221 PHE A CA 1
ATOM 1774 C C . PHE A 1 221 ? 16.148 -4.526 -2.378 1.00 83.38 221 PHE A C 1
ATOM 1776 O O . PHE A 1 221 ? 17.374 -4.742 -2.261 1.00 83.38 221 PHE A O 1
#

Foldseek 3Di:
DDDDDDPDDDDDDDDDDDPPPVVVVVVVVVVDDPVVVVVVVVVVVVVVVVVVVVCVPVVVVVVVVVVVVVVVVVVVVVVVVVVVVVVVVVVCVVLVVLLVVLLVLLLVLLVCLQLVNLLVVQDDPPAALVRSLVSSLVVNVVSCVVSVVSVVNDDPVLVVLSVVSSVVSNVLLVVLSVVDDRRHHNVSSSVSSVVCCVVDDVVSSVVSSVVSVVVCVVPPD

Radius of gyration: 48.75 Å; chains: 1; bounding box: 90×28×130 Å

Sequence (221 aa):
MNKYECQFGCGKGHKFKEIKIQETSILQKKGVNFYDLCRITDLNMLIMEVLRDLILILVPSLLVGTVVYLLLKDFRKTELERISHSNDLEKFRLVAPLRLQAYERMILLLERIAPSQLIMRNIQPEQSAASLQNVLISNIRQEFEHNLSQQVYISSNAWELIKNAREAVVSDINSAAEKLNSTATATDLAQLIFEDDISGDASTLYKALEFLKQEVRANYF